Protein AF-A0A925XJC4-F1 (afdb_monomer_lite)

Radius of gyration: 22.77 Å; chains: 1; bounding box: 64×56×59 Å

Sequence (305 aa):
MSNELNQQGEKVSPKGTLVSGDFIIDQHIYEGGRKHYADRTPGVLVKVETGGAGKLADLLKELFRQSKSTELDAAREVVPSRIPPPNLLNRAATGNVATSLAHHAYAFWRPQPNSVARDKQKWLCTEAMGFGALHPEGNSSPAGDVVTGANTDSESPAGETCTTTNRQAGMPCACWPETPNRPAKPKLVVISEGGMGFRETPECWNDLPLDTETQVILKVASIPTKSMLWEKLALHKENLTVIIAAAELRKLDARISSGLTWEETFQDFLREIDGNASVHGRLSALKNCRNLIVAFDSEAAVAVR

pLDDT: mean 75.72, std 19.96, range [27.3, 96.31]

Secondary structure (DSSP, 8-state):
------TT--------EEEEE-EEEEEEEEEP---STT--S-SEEEEEEEEHHHHHHHHHHHHHHH---TTTGGG--EEESB---TTHHHHHHTT---S-GGGEEEEEEEEEE-SS-TT-EEEEEEEEEEES---SS-----S-----------------------TTSPPPGGGSPBPTT--SS-SEEEEE--SSSTTT-GGGTTT----SS-EEEEE-SS--TT-HHHHHHHTTGGGEEEEEEHHHHHTTT----SSS-HHHHHHHHHHHHH--SSSSTTSGGGGSSSEEEEEETTTEEEEE-

Foldseek 3Di:
DDDDADPPRDPPPAAAEEFAAQKAWEWEKEQADDDDPPDPDDRIDTQIDIDFSRVVLVVLLVVLVPDPDPVCNRHNHRHYQFDPDPCQRVCVRVVNHPFDQQRYWYWYWYWDQDPVHRVDTDTDGPDTPHTDDDDPDDDDDDDDDDDDDDDDDDDDDDDDDPPPPDPPAHDEPVVTHGDPPDRLRHQEYEYGYQPRCLQQDCVRPVSPNDDQRHAYEYEYAAQSPPTPNLVVCLVNQLRYEYEYEVVRLVVLVQPQDDPDDPVSNVVSVCCLQPDDDDSRCSNVSVVSHNWYWYDHDPPDIDIDD

Structure (mmCIF, N/CA/C/O backbone):
data_AF-A0A925XJC4-F1
#
_entry.id   AF-A0A925XJC4-F1
#
loop_
_atom_site.group_PDB
_atom_site.id
_atom_site.type_symbol
_atom_site.label_atom_id
_atom_site.label_alt_id
_atom_site.label_comp_id
_atom_site.label_asym_id
_atom_site.label_entity_id
_atom_site.label_seq_id
_atom_site.pdbx_PDB_ins_code
_atom_site.Cartn_x
_atom_site.Cartn_y
_atom_site.Cartn_z
_atom_site.occupancy
_atom_site.B_iso_or_equiv
_atom_site.auth_seq_id
_atom_site.auth_comp_id
_atom_site.auth_asym_id
_atom_site.auth_atom_id
_atom_site.pdbx_PDB_model_num
ATOM 1 N N . MET A 1 1 ? -36.107 -5.140 11.951 1.00 37.41 1 MET A N 1
ATOM 2 C CA . MET A 1 1 ? -35.116 -4.565 11.018 1.00 37.41 1 MET A CA 1
ATOM 3 C C . MET A 1 1 ? -34.459 -5.729 10.313 1.00 37.41 1 MET A C 1
ATOM 5 O O . MET A 1 1 ? -33.989 -6.642 10.979 1.00 37.41 1 MET A O 1
ATOM 9 N N . SER A 1 2 ? -34.655 -5.783 9.006 1.00 34.78 2 SER A N 1
ATOM 10 C CA . SER A 1 2 ? -34.805 -7.016 8.237 1.00 34.78 2 SER A CA 1
ATOM 11 C C . SER A 1 2 ? -33.458 -7.577 7.785 1.00 34.78 2 SER A C 1
ATOM 13 O O . SER A 1 2 ? -32.714 -6.898 7.088 1.00 34.78 2 SER A O 1
ATOM 15 N N . ASN A 1 3 ? -33.171 -8.818 8.181 1.00 32.97 3 ASN A N 1
ATOM 16 C CA . ASN A 1 3 ? -32.090 -9.630 7.630 1.00 32.97 3 ASN A CA 1
ATOM 17 C C . ASN A 1 3 ? -32.541 -10.174 6.269 1.00 32.97 3 ASN A C 1
ATOM 19 O O . ASN A 1 3 ? -33.509 -10.932 6.216 1.00 32.97 3 ASN A O 1
ATOM 23 N N . GLU A 1 4 ? -31.855 -9.824 5.184 1.00 41.06 4 GLU A N 1
ATOM 24 C CA . GLU A 1 4 ? -32.029 -10.528 3.912 1.00 41.06 4 GLU A CA 1
ATOM 25 C C . GLU A 1 4 ? -31.408 -11.929 4.024 1.00 41.06 4 GLU A C 1
ATOM 27 O O . GLU A 1 4 ? -30.204 -12.097 4.227 1.00 41.06 4 GLU A O 1
ATOM 32 N N . LEU A 1 5 ? -32.276 -12.942 3.976 1.00 34.31 5 LEU A N 1
ATOM 33 C CA . LEU A 1 5 ? -31.952 -14.366 3.989 1.00 34.31 5 LEU A CA 1
ATOM 34 C C . LEU A 1 5 ? -31.674 -14.822 2.551 1.00 34.31 5 LEU A C 1
ATOM 36 O O . LEU A 1 5 ? -32.501 -14.604 1.669 1.00 34.31 5 LEU A O 1
ATOM 40 N N . ASN A 1 6 ? -30.550 -15.501 2.309 1.00 48.31 6 ASN A N 1
ATOM 41 C CA . ASN A 1 6 ? -30.360 -16.235 1.056 1.00 48.31 6 ASN A CA 1
ATOM 42 C C . ASN A 1 6 ? -31.194 -17.535 1.080 1.00 48.31 6 ASN A C 1
ATOM 44 O O . ASN A 1 6 ? -31.528 -18.026 2.162 1.00 48.31 6 ASN A O 1
ATOM 48 N N . GLN A 1 7 ? -31.503 -18.106 -0.092 1.00 45.62 7 GLN A N 1
ATOM 49 C CA . GLN A 1 7 ? -32.486 -19.188 -0.331 1.00 45.62 7 GLN A CA 1
ATOM 50 C C . GLN A 1 7 ? -32.270 -20.510 0.451 1.00 45.62 7 GLN A C 1
ATOM 52 O O . GLN A 1 7 ? -33.029 -21.457 0.269 1.00 45.62 7 GLN A O 1
ATOM 57 N N . GLN A 1 8 ? -31.274 -20.597 1.337 1.00 47.28 8 GLN A N 1
ATOM 58 C CA . GLN A 1 8 ? -30.960 -21.779 2.151 1.00 47.28 8 GLN A CA 1
ATOM 59 C C . GLN A 1 8 ? -30.875 -21.514 3.667 1.00 47.28 8 GLN A C 1
ATOM 61 O O . GLN A 1 8 ? -30.518 -22.416 4.416 1.00 47.28 8 GLN A O 1
ATOM 66 N N . GLY A 1 9 ? -31.210 -20.315 4.162 1.00 40.28 9 GLY A N 1
ATOM 67 C CA . GLY A 1 9 ? -31.325 -20.066 5.611 1.00 40.28 9 GLY A CA 1
ATOM 68 C C . GLY A 1 9 ? -30.018 -20.141 6.419 1.00 40.28 9 GLY A C 1
ATOM 69 O O . GLY A 1 9 ? -30.053 -20.006 7.641 1.00 40.28 9 GLY A O 1
ATOM 70 N N . GLU A 1 10 ? -28.862 -20.313 5.773 1.00 41.38 10 GLU A N 1
ATOM 71 C CA . GLU A 1 10 ? -27.563 -20.271 6.443 1.00 41.38 10 GLU A CA 1
ATOM 72 C C . GLU A 1 10 ? -27.103 -18.829 6.691 1.00 41.38 10 GLU A C 1
ATOM 74 O O . GLU A 1 10 ? -27.107 -17.972 5.803 1.00 41.38 10 GLU A O 1
ATOM 79 N N . LYS A 1 11 ? -26.655 -18.571 7.925 1.00 43.81 11 LYS A N 1
ATOM 80 C CA . LYS A 1 11 ? -25.940 -17.351 8.309 1.00 43.81 11 LYS A CA 1
ATOM 81 C C . LYS A 1 11 ? -24.643 -17.321 7.492 1.00 43.81 11 LYS A C 1
ATOM 83 O O . LYS A 1 11 ? -23.701 -18.034 7.828 1.00 43.81 11 LYS A O 1
ATOM 88 N N . VAL A 1 12 ? -24.594 -16.546 6.404 1.00 52.00 12 VAL A N 1
ATOM 89 C CA . VAL A 1 12 ? -23.364 -16.400 5.609 1.00 52.00 12 VAL A CA 1
ATOM 90 C C . VAL A 1 12 ? -22.331 -15.739 6.513 1.00 52.00 12 VAL A C 1
ATOM 92 O O . VAL A 1 12 ? -22.420 -14.547 6.808 1.00 52.00 12 VAL A O 1
ATOM 95 N N . SER A 1 13 ? -21.406 -16.542 7.035 1.00 53.69 13 SER A N 1
ATOM 96 C CA . SER A 1 13 ? -20.306 -16.032 7.838 1.00 53.69 13 SER A CA 1
ATOM 97 C C . SER A 1 13 ? -19.477 -15.078 6.980 1.00 53.69 13 SER A C 1
ATOM 99 O O . SER A 1 13 ? -19.319 -15.336 5.782 1.00 53.69 13 SER A O 1
ATOM 101 N N . PRO A 1 14 ? -18.953 -13.982 7.557 1.00 60.50 14 PRO A N 1
ATOM 102 C CA . PRO A 1 14 ? -18.039 -13.118 6.835 1.00 60.50 14 PRO A CA 1
ATOM 103 C C . PRO A 1 14 ? -16.890 -13.964 6.279 1.00 60.50 14 PRO A C 1
ATOM 105 O O . PRO A 1 14 ? -16.305 -14.771 7.010 1.00 60.50 14 PRO A O 1
ATOM 108 N N . LYS A 1 15 ? -16.600 -13.840 4.986 1.00 75.81 15 LYS A N 1
ATOM 109 C CA . LYS A 1 15 ? -15.569 -14.626 4.296 1.00 75.81 15 LYS A CA 1
ATOM 110 C C . LYS A 1 15 ? -14.756 -13.705 3.401 1.00 75.81 15 LYS A C 1
ATOM 112 O O . LYS A 1 15 ? -15.309 -12.852 2.714 1.00 75.81 15 LYS A O 1
ATOM 117 N N . GLY A 1 16 ? -13.445 -13.906 3.421 1.00 87.69 16 GLY A N 1
ATOM 118 C CA . GLY A 1 16 ? -12.517 -13.236 2.522 1.00 87.69 16 GLY A CA 1
ATOM 119 C C . GLY A 1 16 ? -11.976 -11.898 3.022 1.00 87.69 16 GLY A C 1
ATOM 120 O O . GLY A 1 16 ? -12.380 -11.349 4.053 1.00 87.69 16 GLY A O 1
ATOM 121 N N . THR A 1 17 ? -11.013 -11.416 2.250 1.00 92.19 17 THR A N 1
ATOM 122 C CA . THR A 1 17 ? -10.278 -10.168 2.411 1.00 92.19 17 THR A CA 1
ATOM 123 C C . THR A 1 17 ? -10.537 -9.302 1.189 1.00 92.19 17 THR A C 1
ATOM 125 O O . THR A 1 17 ? -10.275 -9.724 0.063 1.00 92.19 17 THR A O 1
ATOM 128 N N . LEU A 1 18 ? -11.013 -8.081 1.399 1.00 94.44 18 LEU A N 1
ATOM 129 C CA . LEU A 1 18 ? -11.175 -7.094 0.337 1.00 94.44 18 LEU A CA 1
ATOM 130 C C . LEU A 1 18 ? -9.987 -6.129 0.361 1.00 94.44 18 LEU A C 1
ATOM 132 O O . LEU A 1 18 ? -9.689 -5.550 1.402 1.00 94.44 18 LEU A O 1
ATOM 136 N N . VAL A 1 19 ? -9.319 -5.928 -0.772 1.00 95.19 19 VAL A N 1
ATOM 137 C CA . VAL A 1 19 ? -8.184 -4.998 -0.886 1.00 95.19 19 VAL A CA 1
ATOM 138 C C . VAL A 1 19 ? -8.580 -3.816 -1.754 1.00 95.19 19 VAL A C 1
ATOM 140 O O . VAL A 1 19 ? -8.957 -3.998 -2.902 1.00 95.19 19 VAL A O 1
ATOM 143 N N . SER A 1 20 ? -8.490 -2.601 -1.233 1.00 94.94 20 SER A N 1
ATOM 144 C CA . SER A 1 20 ? -8.832 -1.369 -1.944 1.00 94.94 20 SER A CA 1
ATOM 145 C C . SER A 1 20 ? -7.707 -0.345 -1.841 1.00 94.94 20 SER A C 1
ATOM 147 O O . SER A 1 20 ? -6.708 -0.565 -1.153 1.00 94.94 20 SER A O 1
ATOM 149 N N . GLY A 1 21 ? -7.869 0.785 -2.518 1.00 93.12 21 GLY A N 1
ATOM 150 C CA . GLY A 1 21 ? -6.942 1.905 -2.455 1.00 93.12 21 GLY A CA 1
ATOM 151 C C . GLY A 1 21 ? -6.464 2.363 -3.822 1.00 93.12 21 GLY A C 1
ATOM 152 O O . GLY A 1 21 ? -7.129 2.184 -4.842 1.00 93.12 21 GLY A O 1
ATOM 153 N N . ASP A 1 22 ? -5.280 2.952 -3.806 1.00 89.94 22 ASP A N 1
ATOM 154 C CA . ASP A 1 22 ? -4.597 3.506 -4.959 1.00 89.94 22 ASP A CA 1
ATOM 155 C C . ASP A 1 22 ? -3.990 2.391 -5.826 1.00 89.94 22 ASP A C 1
ATOM 157 O O . ASP A 1 22 ? -3.136 1.620 -5.375 1.00 89.94 22 ASP A O 1
ATOM 161 N N . PHE A 1 23 ? -4.433 2.297 -7.083 1.00 88.19 23 PHE A N 1
ATOM 162 C CA . PHE A 1 23 ? -3.915 1.351 -8.075 1.00 88.19 23 PHE A CA 1
ATOM 163 C C . PHE A 1 23 ? -2.907 2.034 -8.993 1.00 88.19 23 PHE A C 1
ATOM 165 O O . PHE A 1 23 ? -3.158 3.118 -9.514 1.00 88.19 23 PHE A O 1
ATOM 172 N N . ILE A 1 24 ? -1.777 1.366 -9.211 1.00 87.88 24 ILE A N 1
ATOM 173 C CA . ILE A 1 24 ? -0.663 1.859 -10.025 1.00 87.88 24 ILE A CA 1
ATOM 174 C C . ILE A 1 24 ? -0.380 0.834 -11.124 1.00 87.88 24 ILE A C 1
ATOM 176 O O . ILE A 1 24 ? -0.625 -0.361 -10.957 1.00 87.88 24 ILE A O 1
ATOM 180 N N . ILE A 1 25 ? 0.144 1.297 -12.247 1.00 88.44 25 ILE A N 1
ATOM 181 C CA . ILE A 1 25 ? 0.753 0.498 -13.301 1.00 88.44 25 ILE A CA 1
ATOM 182 C C . ILE A 1 25 ? 2.262 0.664 -13.161 1.00 88.44 25 ILE A C 1
ATOM 184 O O . ILE A 1 25 ? 2.822 1.693 -13.544 1.00 88.44 25 ILE A O 1
ATOM 188 N N . ASP A 1 26 ? 2.913 -0.346 -12.604 1.00 90.69 26 ASP A N 1
ATOM 189 C CA . ASP A 1 26 ? 4.359 -0.368 -12.457 1.00 90.69 26 ASP A CA 1
ATOM 190 C C . ASP A 1 26 ? 4.994 -0.808 -13.779 1.00 90.69 26 ASP A C 1
ATOM 192 O O . ASP A 1 26 ? 4.716 -1.881 -14.314 1.00 90.69 26 ASP A O 1
ATOM 196 N N . GLN A 1 27 ? 5.862 0.041 -14.309 1.00 92.12 27 GLN A N 1
ATOM 197 C CA . GLN A 1 27 ? 6.657 -0.168 -15.509 1.00 92.12 27 GLN A CA 1
ATOM 198 C C . GLN A 1 27 ? 8.092 -0.477 -15.070 1.00 92.12 27 GLN A C 1
ATOM 200 O O . GLN A 1 27 ? 8.902 0.410 -14.784 1.00 92.12 27 GLN A O 1
ATOM 205 N N . HIS A 1 28 ? 8.412 -1.763 -14.973 1.00 93.50 28 HIS A N 1
ATOM 206 C CA . HIS A 1 28 ? 9.737 -2.232 -14.593 1.00 93.50 28 HIS A CA 1
ATOM 207 C C . HIS A 1 28 ? 10.629 -2.342 -15.829 1.00 93.50 28 HIS A C 1
ATOM 209 O O . HIS A 1 28 ? 10.416 -3.194 -16.692 1.00 93.50 28 HIS A O 1
ATOM 215 N N . ILE A 1 29 ? 11.643 -1.488 -15.905 1.00 93.94 29 ILE A N 1
ATOM 216 C CA . ILE A 1 29 ? 12.587 -1.415 -17.015 1.00 93.94 29 ILE A CA 1
ATOM 217 C C . ILE A 1 29 ? 13.854 -2.175 -16.620 1.00 93.94 29 ILE A C 1
ATOM 219 O O . ILE A 1 29 ? 14.672 -1.689 -15.841 1.00 93.94 29 ILE A O 1
ATOM 223 N N . TYR A 1 30 ? 14.011 -3.385 -17.141 1.00 93.69 30 TYR A N 1
ATOM 224 C CA . TYR A 1 30 ? 15.177 -4.231 -16.914 1.00 93.69 30 TYR A CA 1
ATOM 225 C C . TYR A 1 30 ? 16.244 -3.946 -17.968 1.00 93.69 30 TYR A C 1
ATOM 227 O O . TYR A 1 30 ? 16.008 -4.108 -19.169 1.00 93.69 30 TYR A O 1
ATOM 235 N N . GLU A 1 31 ? 17.426 -3.538 -17.512 1.00 91.44 31 GLU A N 1
ATOM 236 C CA . GLU A 1 31 ? 18.594 -3.326 -18.365 1.00 91.44 31 GLU A CA 1
ATOM 237 C C . GLU A 1 31 ? 19.053 -4.652 -18.986 1.00 91.44 31 GLU A C 1
ATOM 239 O O . GLU A 1 31 ? 19.347 -5.616 -18.284 1.00 91.44 31 GLU A O 1
ATOM 244 N N . GLY A 1 32 ? 19.096 -4.720 -20.316 1.00 84.94 32 GLY A N 1
ATOM 245 C CA . GLY A 1 32 ? 19.521 -5.911 -21.042 1.00 84.94 32 GLY A CA 1
ATOM 246 C C . GLY A 1 32 ? 21.040 -6.035 -21.164 1.00 84.94 32 GLY A C 1
ATOM 247 O O . GLY A 1 32 ? 21.805 -5.114 -20.901 1.00 84.94 32 GLY A O 1
ATOM 248 N N . GLY A 1 33 ? 21.489 -7.205 -21.617 1.00 78.94 33 GLY A N 1
ATOM 249 C CA . GLY A 1 33 ? 22.910 -7.530 -21.771 1.00 78.94 33 GLY A CA 1
ATOM 250 C C . GLY A 1 33 ? 23.452 -7.373 -23.191 1.00 78.94 33 GLY A C 1
ATOM 251 O O . GLY A 1 33 ? 24.417 -8.057 -23.524 1.00 78.94 33 GLY A O 1
ATOM 252 N N . ARG A 1 34 ? 22.820 -6.561 -24.052 1.00 82.56 34 ARG A N 1
ATOM 253 C CA . ARG A 1 34 ? 23.230 -6.422 -25.459 1.00 82.56 34 ARG A CA 1
ATOM 254 C C . ARG A 1 34 ? 24.636 -5.830 -25.537 1.00 82.56 34 ARG A C 1
ATOM 256 O O . ARG A 1 34 ? 24.860 -4.712 -25.084 1.00 82.56 34 ARG A O 1
ATOM 263 N N . LYS A 1 35 ? 25.569 -6.570 -26.138 1.00 80.75 35 LYS A N 1
ATOM 264 C CA . LYS A 1 35 ? 26.974 -6.146 -26.295 1.00 80.75 35 LYS A CA 1
ATOM 265 C C . LYS A 1 35 ? 27.323 -5.832 -27.740 1.00 80.75 35 LYS A C 1
ATOM 267 O O . LYS A 1 35 ? 28.307 -5.140 -27.984 1.00 80.75 35 LYS A O 1
ATOM 272 N N . HIS A 1 36 ? 26.535 -6.333 -28.690 1.00 84.75 36 HIS A N 1
ATOM 273 C CA . HIS A 1 36 ? 26.811 -6.176 -30.107 1.00 84.75 36 HIS A CA 1
ATOM 274 C C . HIS A 1 36 ? 25.561 -5.783 -30.902 1.00 84.75 36 HIS A C 1
ATOM 276 O O . HIS A 1 36 ? 24.429 -6.151 -30.577 1.00 84.75 36 HIS A O 1
ATOM 282 N N . TYR A 1 37 ? 25.753 -5.043 -31.997 1.00 84.56 37 TYR A N 1
ATOM 283 C CA . TYR A 1 37 ? 24.637 -4.616 -32.848 1.00 84.56 37 TYR A CA 1
ATOM 284 C C . TYR A 1 37 ? 23.927 -5.807 -33.517 1.00 84.56 37 TYR A C 1
ATOM 286 O O . TYR A 1 37 ? 22.741 -5.723 -33.818 1.00 84.56 37 TYR A O 1
ATOM 294 N N . ALA A 1 38 ? 24.633 -6.921 -33.724 1.00 90.94 38 ALA A N 1
ATOM 295 C CA . ALA A 1 38 ? 24.077 -8.134 -34.325 1.00 90.94 38 ALA A CA 1
ATOM 296 C C . ALA A 1 38 ? 23.199 -8.956 -33.361 1.00 90.94 38 ALA A C 1
ATOM 298 O O . ALA A 1 38 ? 22.470 -9.840 -33.815 1.00 90.94 38 ALA A O 1
ATOM 299 N N . ASP A 1 39 ? 23.253 -8.673 -32.054 1.00 87.81 39 ASP A N 1
ATOM 300 C CA . ASP A 1 39 ? 22.410 -9.345 -31.068 1.00 87.81 39 ASP A CA 1
ATOM 301 C C . ASP A 1 39 ? 20.940 -9.048 -31.381 1.00 87.81 39 ASP A C 1
ATOM 303 O O . ASP A 1 39 ? 20.522 -7.890 -31.468 1.00 87.81 39 ASP A O 1
ATOM 307 N N . ARG A 1 40 ? 20.147 -10.109 -31.553 1.00 84.56 40 ARG A N 1
ATOM 308 C CA . ARG A 1 40 ? 18.718 -10.007 -31.889 1.00 84.56 40 ARG A CA 1
ATOM 309 C C . ARG A 1 40 ? 17.818 -9.834 -30.667 1.00 84.56 40 ARG A C 1
ATOM 311 O O . ARG A 1 40 ? 16.619 -9.624 -30.819 1.00 84.56 40 ARG A O 1
ATOM 318 N N . THR A 1 41 ? 18.375 -9.937 -29.463 1.00 83.00 41 THR A N 1
ATOM 319 C CA . THR A 1 41 ? 17.643 -9.705 -28.218 1.00 83.00 41 THR A CA 1
ATOM 320 C C . THR A 1 41 ? 17.484 -8.203 -27.966 1.00 83.00 41 THR A C 1
ATOM 322 O O . THR A 1 41 ? 18.462 -7.463 -28.119 1.00 83.00 41 THR A O 1
ATOM 325 N N . PRO A 1 42 ? 16.301 -7.736 -27.531 1.00 84.75 42 PRO A N 1
ATOM 326 C CA . PRO A 1 42 ? 16.120 -6.359 -27.086 1.00 84.75 42 PRO A CA 1
ATOM 327 C C . PRO A 1 42 ? 17.144 -5.966 -26.012 1.00 84.75 42 PRO A C 1
ATOM 329 O O . PRO A 1 42 ? 17.465 -6.757 -25.127 1.00 84.75 42 PRO A O 1
ATOM 332 N N . GLY A 1 43 ? 17.655 -4.733 -26.085 1.00 88.12 43 GLY A N 1
ATOM 333 C CA . GLY A 1 43 ? 18.598 -4.193 -25.094 1.00 88.12 43 GLY A CA 1
ATOM 334 C C . GLY A 1 43 ? 17.950 -3.823 -23.757 1.00 88.12 43 GLY A C 1
ATOM 335 O O . GLY A 1 43 ? 18.654 -3.466 -22.822 1.00 88.12 43 GLY A O 1
ATOM 336 N N . VAL A 1 44 ? 16.623 -3.902 -23.672 1.00 90.81 44 VAL A N 1
ATOM 337 C CA . VAL A 1 44 ? 15.809 -3.604 -22.495 1.00 90.81 44 VAL A CA 1
ATOM 338 C C . VAL A 1 44 ? 14.605 -4.542 -22.507 1.00 90.81 44 VAL A C 1
ATOM 340 O O . VAL A 1 44 ? 14.049 -4.821 -23.571 1.00 90.81 44 VAL A O 1
ATOM 343 N N . LEU A 1 45 ? 14.184 -4.999 -21.330 1.00 91.00 45 LEU A N 1
ATOM 344 C CA . LEU A 1 45 ? 12.901 -5.665 -21.128 1.00 91.00 45 LEU A CA 1
ATOM 345 C C . LEU A 1 45 ? 12.016 -4.767 -20.264 1.00 91.00 45 LEU A C 1
ATOM 347 O O . LEU A 1 45 ? 12.371 -4.463 -19.131 1.00 91.00 45 LEU A O 1
ATOM 351 N N . VAL A 1 46 ? 10.856 -4.372 -20.782 1.00 91.19 46 VAL A N 1
ATOM 352 C CA . VAL A 1 46 ? 9.841 -3.670 -19.989 1.00 91.19 46 VAL A CA 1
ATOM 353 C C . VAL A 1 46 ? 8.812 -4.688 -19.516 1.00 91.19 46 VAL A C 1
ATOM 355 O O . VAL A 1 46 ? 8.176 -5.357 -20.331 1.00 91.19 46 VAL A O 1
ATOM 358 N N . LYS A 1 47 ? 8.661 -4.823 -18.198 1.00 91.62 47 LYS A N 1
ATOM 359 C CA . LYS A 1 47 ? 7.628 -5.646 -17.568 1.00 91.62 47 LYS A CA 1
ATOM 360 C C . LYS A 1 47 ? 6.606 -4.734 -16.911 1.00 91.62 47 LYS A C 1
ATOM 362 O O . LYS A 1 47 ? 6.965 -3.925 -16.061 1.00 91.62 47 LYS A O 1
ATOM 367 N N . VAL A 1 48 ? 5.347 -4.897 -17.294 1.00 90.25 48 VAL A N 1
ATOM 368 C CA . VAL A 1 48 ? 4.240 -4.117 -16.743 1.00 90.25 48 VAL A CA 1
ATOM 369 C C . VAL A 1 48 ? 3.482 -4.956 -15.726 1.00 90.25 48 VAL A C 1
ATOM 371 O O . VAL A 1 48 ? 3.073 -6.076 -16.033 1.00 90.25 48 VAL A O 1
ATOM 374 N N . GLU A 1 49 ? 3.289 -4.419 -14.528 1.00 90.38 49 GLU A N 1
ATOM 375 C CA . GLU A 1 49 ? 2.548 -5.056 -13.438 1.00 90.38 49 GLU A CA 1
ATOM 376 C C . GLU A 1 49 ? 1.603 -4.058 -12.760 1.00 90.38 49 GLU A C 1
ATOM 378 O O . GLU A 1 49 ? 1.705 -2.847 -12.945 1.00 90.38 49 GLU A O 1
ATOM 383 N N . THR A 1 50 ? 0.665 -4.558 -11.959 1.00 89.44 50 THR A N 1
ATOM 384 C CA . THR A 1 50 ? -0.106 -3.704 -11.052 1.00 89.44 50 THR A CA 1
ATOM 385 C C . THR A 1 50 ? 0.691 -3.418 -9.783 1.00 89.44 50 THR A C 1
ATOM 387 O O . THR A 1 50 ? 1.082 -4.352 -9.082 1.00 89.44 50 THR A O 1
ATOM 390 N N . GLY A 1 51 ? 0.861 -2.139 -9.465 1.00 89.94 51 GLY A N 1
ATOM 391 C CA . GLY A 1 51 ? 1.391 -1.622 -8.208 1.00 89.94 51 GLY A CA 1
ATOM 392 C C . GLY A 1 51 ? 0.295 -1.306 -7.182 1.00 89.94 51 GLY A C 1
ATOM 393 O O . GLY A 1 51 ? -0.881 -1.645 -7.359 1.00 89.94 51 GLY A O 1
ATOM 394 N N . GLY A 1 52 ? 0.678 -0.641 -6.089 1.00 90.56 52 GLY A N 1
ATOM 395 C CA . GLY A 1 52 ? -0.252 -0.139 -5.069 1.00 90.56 52 GLY A CA 1
ATOM 396 C C . GLY A 1 52 ? -1.148 -1.226 -4.457 1.00 90.56 52 GLY A C 1
ATOM 397 O O . GLY A 1 52 ? -0.667 -2.290 -4.055 1.00 90.56 52 GLY A O 1
ATOM 398 N N . ALA A 1 53 ? -2.458 -0.970 -4.402 1.00 92.44 53 ALA A N 1
ATOM 399 C CA . ALA A 1 53 ? -3.462 -1.908 -3.896 1.00 92.44 53 ALA A CA 1
ATOM 400 C C . ALA A 1 53 ? -3.481 -3.246 -4.662 1.00 92.44 53 ALA A C 1
ATOM 402 O O . ALA A 1 53 ? -3.683 -4.296 -4.053 1.00 92.44 53 ALA A O 1
ATOM 403 N N . GLY A 1 54 ? -3.201 -3.234 -5.972 1.00 91.75 54 GLY A N 1
ATOM 404 C CA . GLY A 1 54 ? -3.109 -4.452 -6.783 1.00 91.75 54 GLY A CA 1
ATOM 405 C C . GLY A 1 54 ? -1.961 -5.356 -6.333 1.00 91.75 54 GLY A C 1
ATOM 406 O O . GLY A 1 54 ? -2.172 -6.532 -6.036 1.00 91.75 54 GLY A O 1
ATOM 407 N N . LYS A 1 55 ? -0.759 -4.786 -6.167 1.00 92.19 55 LYS A N 1
ATOM 408 C CA . LYS A 1 55 ? 0.407 -5.536 -5.671 1.00 92.19 55 LYS A CA 1
ATOM 409 C C . LYS A 1 55 ? 0.204 -6.045 -4.248 1.00 92.19 55 LYS A C 1
ATOM 411 O O . LYS A 1 55 ? 0.627 -7.154 -3.925 1.00 92.19 55 LYS A O 1
ATOM 416 N N . LEU A 1 56 ? -0.454 -5.249 -3.402 1.00 93.75 56 LEU A N 1
ATOM 417 C CA . LEU A 1 56 ? -0.786 -5.649 -2.038 1.00 93.75 56 LEU A CA 1
ATOM 418 C C . LEU A 1 56 ? -1.749 -6.842 -2.018 1.00 93.75 56 LEU A C 1
ATOM 420 O O . LEU A 1 56 ? -1.548 -7.766 -1.232 1.00 93.75 56 LEU A O 1
ATOM 424 N N . ALA A 1 57 ? -2.748 -6.864 -2.903 1.00 92.94 57 ALA A N 1
ATOM 425 C CA . ALA A 1 57 ? -3.643 -8.007 -3.043 1.00 92.94 57 ALA A CA 1
ATOM 426 C C . ALA A 1 57 ? -2.878 -9.277 -3.438 1.00 92.94 57 ALA A C 1
ATOM 428 O O . ALA A 1 57 ? -3.085 -10.327 -2.833 1.00 92.94 57 ALA A O 1
ATOM 429 N N . ASP A 1 58 ? -1.957 -9.190 -4.397 1.00 92.06 58 ASP A N 1
ATOM 430 C CA . ASP A 1 58 ? -1.156 -10.343 -4.816 1.00 92.06 58 ASP A CA 1
ATOM 431 C C . ASP A 1 58 ? -0.196 -10.828 -3.723 1.00 92.06 58 ASP A C 1
ATOM 433 O O . ASP A 1 58 ? -0.059 -12.036 -3.516 1.00 92.06 58 ASP A O 1
ATOM 437 N N . LEU A 1 59 ? 0.404 -9.908 -2.961 1.00 92.44 59 LEU A N 1
ATOM 438 C CA . LEU A 1 59 ? 1.214 -10.257 -1.794 1.00 92.44 59 LEU A CA 1
ATOM 439 C C . LEU A 1 59 ? 0.383 -10.995 -0.737 1.00 92.44 59 LEU A C 1
ATOM 441 O O . LEU A 1 59 ? 0.814 -12.029 -0.234 1.00 92.44 59 LEU A O 1
ATOM 445 N N . LEU A 1 60 ? -0.812 -10.497 -0.413 1.00 91.62 60 LEU A N 1
ATOM 446 C CA . LEU A 1 60 ? -1.695 -11.127 0.571 1.00 91.62 60 LEU A CA 1
ATOM 447 C C . LEU A 1 60 ? -2.157 -12.517 0.121 1.00 91.62 60 LEU A C 1
ATOM 449 O O . LEU A 1 60 ? -2.143 -13.441 0.933 1.00 91.62 60 LEU A O 1
ATOM 453 N N . LYS A 1 61 ? -2.494 -12.697 -1.165 1.00 90.19 61 LYS A N 1
ATOM 454 C CA . LYS A 1 61 ? -2.802 -14.024 -1.733 1.00 90.19 61 LYS A CA 1
ATOM 455 C C . LYS A 1 61 ? -1.658 -14.997 -1.486 1.00 90.19 61 LYS A C 1
ATOM 457 O O . LYS A 1 61 ? -1.883 -16.109 -1.015 1.00 90.19 61 LYS A O 1
ATOM 462 N N . GLU A 1 62 ? -0.433 -14.575 -1.783 1.00 91.06 62 GLU A N 1
ATOM 463 C CA . GLU A 1 62 ? 0.742 -15.427 -1.642 1.00 91.06 62 GLU A CA 1
ATOM 464 C C . GLU A 1 62 ? 1.063 -15.729 -0.171 1.00 91.06 62 GLU A C 1
ATOM 466 O O . GLU A 1 62 ? 1.321 -16.881 0.180 1.00 91.06 62 GLU A O 1
ATOM 471 N N . LEU A 1 63 ? 0.959 -14.737 0.718 1.00 88.88 63 LEU A N 1
ATOM 472 C CA . LEU A 1 63 ? 1.133 -14.934 2.160 1.00 88.88 63 LEU A CA 1
ATOM 473 C C . LEU A 1 63 ? 0.093 -15.905 2.732 1.00 88.88 63 LEU A C 1
ATOM 475 O O . LEU A 1 63 ? 0.441 -16.805 3.498 1.00 88.88 63 LEU A O 1
ATOM 479 N N . PHE A 1 64 ? -1.177 -15.782 2.340 1.00 86.62 64 PHE A N 1
ATOM 480 C CA . PHE A 1 64 ? -2.232 -16.694 2.793 1.00 86.62 64 PHE A CA 1
ATOM 481 C C . PHE A 1 64 ? -2.110 -18.093 2.192 1.00 86.62 64 PHE A C 1
ATOM 483 O O . PHE A 1 64 ? -2.451 -19.067 2.863 1.00 86.62 64 PHE A O 1
ATOM 490 N N . ARG A 1 65 ? -1.577 -18.215 0.971 1.00 85.06 65 ARG A N 1
ATOM 491 C CA . ARG A 1 65 ? -1.243 -19.506 0.354 1.00 85.06 65 ARG A CA 1
ATOM 492 C C . ARG A 1 65 ? -0.136 -20.231 1.121 1.00 85.06 65 ARG A C 1
ATOM 494 O O . ARG A 1 65 ? -0.184 -21.450 1.254 1.00 85.06 65 ARG A O 1
ATOM 501 N N . GLN A 1 66 ? 0.866 -19.497 1.605 1.00 85.31 66 GLN A N 1
ATOM 502 C CA . GLN A 1 66 ? 1.980 -20.060 2.377 1.00 85.31 66 GLN A CA 1
ATOM 503 C C . GLN A 1 66 ? 1.620 -20.321 3.846 1.00 85.31 66 GLN A C 1
ATOM 505 O O . GLN A 1 66 ? 2.232 -21.175 4.493 1.00 85.31 66 GLN A O 1
ATOM 510 N N . SER A 1 67 ? 0.632 -19.601 4.380 1.00 82.19 67 SER A N 1
ATOM 511 C CA . SER A 1 67 ? 0.206 -19.733 5.769 1.00 82.19 67 SER A CA 1
ATOM 512 C C . SER A 1 67 ? -0.497 -21.066 6.036 1.00 82.19 67 SER A C 1
ATOM 514 O O . SER A 1 67 ? -1.465 -21.442 5.371 1.00 82.19 67 SER A O 1
ATOM 516 N N . LYS A 1 68 ? -0.033 -21.759 7.082 1.00 76.50 68 LYS A N 1
ATOM 517 C CA . LYS A 1 68 ? -0.679 -22.954 7.649 1.00 76.50 68 LYS A CA 1
ATOM 518 C C . LYS A 1 68 ? -1.704 -22.617 8.744 1.00 76.50 68 LYS A C 1
ATOM 520 O O . LYS A 1 68 ? -2.209 -23.531 9.387 1.00 76.50 68 LYS A O 1
ATOM 525 N N . SER A 1 69 ? -1.956 -21.333 9.011 1.00 71.69 69 SER A N 1
ATOM 526 C CA . SER A 1 69 ? -2.833 -20.904 10.106 1.00 71.69 69 SER A CA 1
ATOM 527 C C . SER A 1 69 ? -4.308 -21.079 9.754 1.00 71.69 69 SER A C 1
ATOM 529 O O . SER A 1 69 ? -4.802 -20.463 8.811 1.00 71.69 69 SER A O 1
ATOM 531 N N . THR A 1 70 ? -5.020 -21.835 10.588 1.00 64.19 70 THR A N 1
ATOM 532 C CA . THR A 1 70 ? -6.471 -22.035 10.493 1.00 64.19 70 THR A CA 1
ATOM 533 C C . THR A 1 70 ? -7.278 -20.769 10.786 1.00 64.19 70 THR A C 1
ATOM 535 O O . THR A 1 70 ? -8.411 -20.642 10.334 1.00 64.19 70 THR A O 1
ATOM 538 N N . GLU A 1 71 ? -6.714 -19.796 11.509 1.00 61.62 71 GLU A N 1
ATOM 539 C CA . GLU A 1 71 ? -7.378 -18.504 11.755 1.00 61.62 71 GLU A CA 1
ATOM 540 C C . GLU A 1 71 ? -7.430 -17.634 10.491 1.00 61.62 71 GLU A C 1
ATOM 542 O O . GLU A 1 71 ? -8.398 -16.903 10.271 1.00 61.62 71 GLU A O 1
ATOM 547 N N . LEU A 1 72 ? -6.424 -17.760 9.618 1.00 64.12 72 LEU A N 1
ATOM 548 C CA . LEU A 1 72 ? -6.351 -17.059 8.333 1.00 64.12 72 LEU A CA 1
ATOM 549 C C . LEU A 1 72 ? -7.145 -17.763 7.224 1.00 64.12 72 LEU A C 1
ATOM 551 O O . LEU A 1 72 ? -7.424 -17.148 6.193 1.00 64.12 72 LEU A O 1
ATOM 555 N N . ASP A 1 73 ? -7.575 -19.012 7.434 1.00 60.66 73 ASP A N 1
ATOM 556 C CA . ASP A 1 73 ? -8.329 -19.785 6.439 1.00 60.66 73 ASP A CA 1
ATOM 557 C C . ASP A 1 73 ? -9.644 -19.103 6.041 1.00 60.66 73 ASP A C 1
ATOM 559 O O . ASP A 1 73 ? -10.048 -19.158 4.880 1.00 60.66 73 ASP A O 1
ATOM 563 N N . ALA A 1 74 ? -10.281 -18.381 6.968 1.00 57.91 74 ALA A N 1
ATOM 564 C CA . ALA A 1 74 ? -11.508 -17.635 6.692 1.00 57.91 74 ALA A CA 1
ATOM 565 C C . ALA A 1 74 ? -11.289 -16.341 5.876 1.00 57.91 74 ALA A C 1
ATOM 567 O O . ALA A 1 74 ? -12.256 -15.761 5.381 1.00 57.91 74 ALA A O 1
ATOM 568 N N . ALA A 1 75 ? -10.039 -15.888 5.742 1.00 64.38 75 ALA A N 1
ATOM 569 C CA . ALA A 1 75 ? -9.632 -14.672 5.035 1.00 64.38 75 ALA A CA 1
ATOM 570 C C . ALA A 1 75 ? -8.895 -14.961 3.709 1.00 64.38 75 ALA A C 1
ATOM 572 O O . ALA A 1 75 ? -8.499 -14.020 3.021 1.00 64.38 75 ALA A O 1
ATOM 573 N N . ARG A 1 76 ? -8.729 -16.244 3.341 1.00 72.62 76 ARG A N 1
ATOM 574 C CA . ARG A 1 76 ? -7.920 -16.705 2.196 1.00 72.62 76 ARG A CA 1
ATOM 575 C C . ARG A 1 76 ? -8.335 -16.142 0.846 1.00 72.62 76 ARG A C 1
ATOM 577 O O . ARG A 1 76 ? -7.483 -15.956 -0.018 1.00 72.62 76 ARG A O 1
ATOM 584 N N . GLU A 1 77 ? -9.624 -15.902 0.650 1.00 85.31 77 GLU A N 1
ATOM 585 C CA . GLU A 1 77 ? -10.097 -15.293 -0.584 1.00 85.31 77 GLU A CA 1
ATOM 586 C C . GLU A 1 77 ? -9.773 -13.798 -0.565 1.00 85.31 77 GLU A C 1
ATOM 588 O O . GLU A 1 77 ? -10.470 -13.009 0.064 1.00 85.31 77 GLU A O 1
ATOM 593 N N . VAL A 1 78 ? -8.675 -13.420 -1.218 1.00 88.50 78 VAL A N 1
ATOM 594 C CA . VAL A 1 78 ? -8.252 -12.024 -1.355 1.00 88.50 78 VAL A CA 1
ATOM 595 C C . VAL A 1 78 ? -8.756 -11.484 -2.685 1.00 88.50 78 VAL A C 1
ATOM 597 O O . VAL A 1 78 ? -8.294 -11.894 -3.755 1.00 88.50 78 VAL A O 1
ATOM 600 N N . VAL A 1 79 ? -9.673 -10.528 -2.606 1.00 89.94 79 VAL A N 1
ATOM 601 C CA . VAL A 1 79 ? -10.323 -9.899 -3.755 1.00 89.94 79 VAL A CA 1
ATOM 602 C C . VAL A 1 79 ? -9.932 -8.425 -3.779 1.00 89.94 79 VAL A C 1
ATOM 604 O O . VAL A 1 79 ? -10.201 -7.718 -2.809 1.00 89.94 79 VAL A O 1
ATOM 607 N N . PRO A 1 80 ? -9.288 -7.915 -4.842 1.00 89.44 80 PRO A N 1
ATOM 608 C CA . PRO A 1 80 ? -9.144 -6.474 -4.998 1.00 89.44 80 PRO A CA 1
ATOM 609 C C . PRO A 1 80 ? -10.530 -5.856 -5.251 1.00 89.44 80 PRO A C 1
ATOM 611 O O . PRO A 1 80 ? -11.371 -6.477 -5.890 1.00 89.44 80 PRO A O 1
ATOM 614 N N . SER A 1 81 ? -10.807 -4.649 -4.766 1.00 87.31 81 SER A N 1
ATOM 615 C CA . SER A 1 81 ? -12.099 -3.965 -4.937 1.00 87.31 81 SER A CA 1
ATOM 616 C C . SER A 1 81 ? -12.347 -3.556 -6.386 1.00 87.31 81 SER A C 1
ATOM 618 O O . SER A 1 81 ? -13.488 -3.534 -6.848 1.00 87.31 81 SER A O 1
ATOM 620 N N . ARG A 1 82 ? -11.262 -3.267 -7.101 1.00 85.81 82 ARG A N 1
ATOM 621 C CA . ARG A 1 82 ? -11.238 -2.903 -8.511 1.00 85.81 82 ARG A CA 1
ATOM 622 C C . ARG A 1 82 ? -10.135 -3.689 -9.207 1.00 85.81 82 ARG A C 1
ATOM 624 O O . ARG A 1 82 ? -9.138 -4.049 -8.580 1.00 85.81 82 ARG A O 1
ATOM 631 N N . ILE A 1 83 ? -10.302 -3.948 -10.496 1.00 81.56 83 ILE A N 1
ATOM 632 C CA . ILE A 1 83 ? -9.315 -4.668 -11.307 1.00 81.56 83 ILE A CA 1
ATOM 633 C C . ILE A 1 83 ? -8.870 -3.836 -12.506 1.00 81.56 83 ILE A C 1
ATOM 635 O O . ILE A 1 83 ? -9.666 -3.081 -13.064 1.00 81.56 83 ILE A O 1
ATOM 639 N N . PRO A 1 84 ? -7.613 -3.994 -12.959 1.00 75.00 84 PRO A N 1
ATOM 640 C CA . PRO A 1 84 ? -7.222 -3.535 -14.281 1.00 75.00 84 PRO A CA 1
ATOM 641 C C . PRO A 1 84 ? -8.161 -4.087 -15.356 1.00 75.00 84 PRO A C 1
ATOM 643 O O . PRO A 1 84 ? -8.436 -5.289 -15.356 1.00 75.00 84 PRO A O 1
ATOM 646 N N . PRO A 1 85 ? -8.618 -3.254 -16.315 1.00 72.25 85 PRO A N 1
ATOM 647 C CA . PRO A 1 85 ? -9.238 -3.754 -17.529 1.00 72.25 85 PRO A CA 1
ATOM 648 C C . PRO A 1 85 ? -8.333 -4.831 -18.156 1.00 72.25 85 PRO A C 1
ATOM 650 O O . PRO A 1 85 ? -7.117 -4.623 -18.209 1.00 72.25 85 PRO A O 1
ATOM 653 N N . PRO A 1 86 ? -8.878 -5.945 -18.680 1.00 66.69 86 PRO A N 1
ATOM 654 C CA . PRO A 1 86 ? -8.089 -7.112 -19.099 1.00 66.69 86 PRO A CA 1
ATOM 655 C C . PRO A 1 86 ? -6.953 -6.811 -20.088 1.00 66.69 86 PRO A C 1
ATOM 657 O O . PRO A 1 86 ? -5.925 -7.480 -20.088 1.00 66.69 86 PRO A O 1
ATOM 660 N N . ASN A 1 87 ? -7.112 -5.770 -20.908 1.00 72.25 87 ASN A N 1
ATOM 661 C CA . ASN A 1 87 ? -6.123 -5.366 -21.907 1.00 72.25 87 ASN A CA 1
ATOM 662 C C . ASN A 1 87 ? -5.261 -4.180 -21.478 1.00 72.25 87 ASN A C 1
ATOM 664 O O . ASN A 1 87 ? -4.411 -3.749 -22.253 1.00 72.25 87 ASN A O 1
ATOM 668 N N . LEU A 1 88 ? -5.466 -3.624 -20.284 1.00 73.56 88 LEU A N 1
ATOM 669 C CA . LEU A 1 88 ? -4.756 -2.424 -19.869 1.00 73.56 88 LEU A CA 1
ATOM 670 C C . LEU A 1 88 ? -3.258 -2.679 -19.729 1.00 73.56 88 LEU A C 1
ATOM 672 O O . LEU A 1 88 ? -2.480 -1.894 -20.250 1.00 73.56 88 LEU A O 1
ATOM 676 N N . LEU A 1 89 ? -2.853 -3.779 -19.091 1.00 73.94 89 LEU A N 1
ATOM 677 C CA . LEU A 1 89 ? -1.432 -4.101 -18.914 1.00 73.94 89 LEU A CA 1
ATOM 678 C C . LEU A 1 89 ? -0.737 -4.328 -20.266 1.00 73.94 89 LEU A C 1
ATOM 680 O O . LEU A 1 89 ? 0.346 -3.800 -20.506 1.00 73.94 89 LEU A O 1
ATOM 684 N N . ASN A 1 90 ? -1.410 -5.020 -21.190 1.00 73.19 90 ASN A N 1
ATOM 685 C CA . ASN A 1 90 ? -0.911 -5.236 -22.551 1.00 73.19 90 ASN A CA 1
ATOM 686 C C . ASN A 1 90 ? -0.792 -3.915 -23.326 1.00 73.19 90 ASN A C 1
ATOM 688 O O . ASN A 1 90 ? 0.214 -3.652 -23.979 1.00 73.19 90 ASN A O 1
ATOM 692 N N . ARG A 1 91 ? -1.798 -3.043 -23.216 1.00 72.12 91 ARG A N 1
ATOM 693 C CA . ARG A 1 91 ? -1.800 -1.714 -23.838 1.00 72.12 91 ARG A CA 1
ATOM 694 C C . ARG A 1 91 ? -0.736 -0.793 -23.243 1.00 72.12 91 ARG A C 1
ATOM 696 O O . ARG A 1 91 ? -0.044 -0.110 -23.997 1.00 72.12 91 ARG A O 1
ATOM 703 N N . ALA A 1 92 ? -0.565 -0.833 -21.925 1.00 68.38 92 ALA A N 1
ATOM 704 C CA . ALA A 1 92 ? 0.469 -0.126 -21.181 1.00 68.38 92 ALA A CA 1
ATOM 705 C C . ALA A 1 92 ? 1.879 -0.540 -21.601 1.00 68.38 92 ALA A C 1
ATOM 707 O O . ALA A 1 92 ? 2.742 0.325 -21.725 1.00 68.38 92 ALA A O 1
ATOM 708 N N . ALA A 1 93 ? 2.096 -1.820 -21.909 1.00 66.56 93 ALA A N 1
ATOM 709 C CA . ALA A 1 93 ? 3.367 -2.302 -22.450 1.00 66.56 93 ALA A CA 1
ATOM 710 C C . ALA A 1 93 ? 3.660 -1.764 -23.865 1.00 66.56 93 ALA A C 1
ATOM 712 O O . ALA A 1 93 ? 4.816 -1.606 -24.240 1.00 66.56 93 ALA A O 1
ATOM 713 N N . THR A 1 94 ? 2.619 -1.456 -24.646 1.00 68.50 94 THR A N 1
ATOM 714 C CA . THR A 1 94 ? 2.742 -0.916 -26.016 1.00 68.50 94 THR A CA 1
ATOM 715 C C . THR A 1 94 ? 2.699 0.614 -26.100 1.00 68.50 94 THR A C 1
ATOM 717 O O . THR A 1 94 ? 2.701 1.161 -27.199 1.00 68.50 94 THR A O 1
ATOM 720 N N . GLY A 1 95 ? 2.612 1.319 -24.965 1.00 64.06 95 GLY A N 1
ATOM 721 C CA . GLY A 1 95 ? 2.489 2.783 -24.921 1.00 64.06 95 GLY A CA 1
ATOM 722 C C . GLY A 1 95 ? 1.131 3.337 -25.382 1.00 64.06 95 GLY A C 1
ATOM 723 O O . GLY A 1 95 ? 0.957 4.548 -25.451 1.00 64.06 95 GLY A O 1
ATOM 724 N N . ASN A 1 96 ? 0.149 2.478 -25.673 1.00 59.69 96 ASN A N 1
ATOM 725 C CA . ASN A 1 96 ? -1.173 2.871 -26.166 1.00 59.69 96 ASN A CA 1
ATOM 726 C C . ASN A 1 96 ? -2.212 2.848 -25.036 1.00 59.69 96 ASN A C 1
ATOM 728 O O . ASN A 1 96 ? -3.126 2.013 -25.019 1.00 59.69 96 ASN A O 1
ATOM 732 N N . VAL A 1 97 ? -2.041 3.720 -24.044 1.00 59.12 97 VAL A N 1
ATOM 733 C CA . VAL A 1 97 ? -2.778 3.629 -22.776 1.00 59.12 97 VAL A CA 1
ATOM 734 C 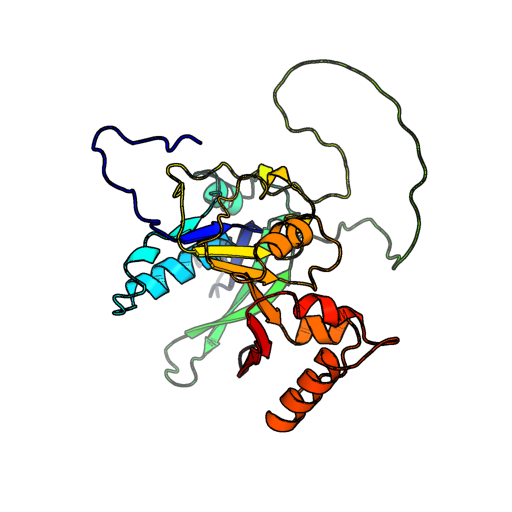C . VAL A 1 97 ? -3.847 4.704 -22.678 1.00 59.12 97 VAL A C 1
ATOM 736 O O . VAL A 1 97 ? -3.569 5.886 -22.825 1.00 59.12 97 VAL A O 1
ATOM 739 N N . ALA A 1 98 ? -5.080 4.273 -22.405 1.00 60.06 98 ALA A N 1
ATOM 740 C CA . ALA A 1 98 ? -6.210 5.152 -22.103 1.00 60.06 98 ALA A CA 1
ATOM 741 C C . ALA A 1 98 ? -6.267 5.559 -20.614 1.00 60.06 98 ALA A C 1
ATOM 743 O O . ALA A 1 98 ? -7.257 6.138 -20.177 1.00 60.06 98 ALA A O 1
ATOM 744 N N . THR A 1 99 ? -5.245 5.223 -19.819 1.00 63.81 99 THR A N 1
ATOM 745 C CA . THR A 1 99 ? -5.140 5.636 -18.414 1.00 63.81 99 THR A CA 1
ATOM 746 C C . THR A 1 99 ? -4.249 6.854 -18.280 1.00 63.81 99 THR A C 1
ATOM 748 O O . THR A 1 99 ? -3.264 6.993 -19.001 1.00 63.81 99 THR A O 1
ATOM 751 N N . SER A 1 100 ? -4.580 7.725 -17.325 1.00 70.56 100 SER A N 1
ATOM 752 C CA . SER A 1 100 ? -3.724 8.861 -16.983 1.00 70.56 100 SER A CA 1
ATOM 753 C C . SER A 1 100 ? -2.303 8.402 -16.661 1.00 70.56 100 SER A C 1
ATOM 755 O O . SER A 1 100 ? -2.112 7.451 -15.898 1.00 70.56 100 SER A O 1
ATOM 757 N N . LEU A 1 101 ? -1.314 9.134 -17.181 1.00 72.50 101 LEU A N 1
ATOM 758 C CA . LEU A 1 101 ? 0.106 8.959 -16.860 1.00 72.50 101 LEU A CA 1
ATOM 759 C C . LEU A 1 101 ? 0.392 9.064 -15.354 1.00 72.50 101 LEU A C 1
ATOM 761 O O . LEU A 1 101 ? 1.392 8.523 -14.897 1.00 72.50 101 LEU A O 1
ATOM 765 N N . ALA A 1 102 ? -0.494 9.699 -14.580 1.00 71.69 102 ALA A N 1
ATOM 766 C CA . ALA A 1 102 ? -0.390 9.772 -13.123 1.00 71.69 102 ALA A CA 1
ATOM 767 C C . ALA A 1 102 ? -0.439 8.390 -12.443 1.00 71.69 102 ALA A C 1
ATOM 769 O O . ALA A 1 102 ? 0.114 8.227 -11.363 1.00 71.69 102 ALA A O 1
ATOM 770 N N . HIS A 1 103 ? -1.042 7.383 -13.085 1.00 78.50 103 HIS A N 1
ATOM 771 C CA . HIS A 1 103 ? -1.078 6.011 -12.571 1.00 78.50 103 HIS A CA 1
ATOM 772 C C . HIS A 1 103 ? 0.122 5.170 -13.000 1.00 78.50 103 HIS A C 1
ATOM 774 O O . HIS A 1 103 ? 0.175 3.995 -12.660 1.00 78.50 103 HIS A O 1
ATOM 780 N N . HIS A 1 104 ? 1.061 5.715 -13.772 1.00 85.69 104 HIS A N 1
ATOM 781 C CA . HIS A 1 104 ? 2.238 4.978 -14.210 1.00 85.69 104 HIS A CA 1
ATOM 782 C C . HIS A 1 104 ? 3.416 5.303 -13.301 1.00 85.69 104 HIS A C 1
ATOM 784 O O . HIS A 1 104 ? 3.838 6.457 -13.223 1.00 85.69 104 HIS A O 1
ATOM 790 N N . ALA A 1 105 ? 3.963 4.275 -12.660 1.00 89.06 105 ALA A N 1
ATOM 791 C CA . ALA A 1 105 ? 5.231 4.362 -11.956 1.00 89.06 105 ALA A CA 1
ATOM 792 C C . ALA A 1 105 ? 6.313 3.643 -12.752 1.00 89.06 105 ALA A C 1
ATOM 794 O O . ALA A 1 105 ? 6.039 2.640 -13.408 1.00 89.06 105 ALA A O 1
ATOM 795 N N . TYR A 1 106 ? 7.548 4.127 -12.681 1.00 91.19 106 TYR A N 1
ATOM 796 C CA . TYR A 1 106 ? 8.663 3.521 -13.403 1.00 91.19 106 TYR A CA 1
ATOM 797 C C . TYR A 1 106 ? 9.822 3.194 -12.468 1.00 91.19 106 TYR A C 1
ATOM 799 O O . TYR A 1 106 ? 10.160 3.966 -11.568 1.00 91.19 106 TYR A O 1
ATOM 807 N N . ALA A 1 107 ? 10.463 2.055 -12.714 1.00 93.81 107 ALA A N 1
ATOM 808 C CA . ALA A 1 107 ? 11.649 1.639 -11.977 1.00 93.81 107 ALA A CA 1
ATOM 809 C C . ALA A 1 107 ? 12.667 0.970 -12.901 1.00 93.81 107 ALA A C 1
ATOM 811 O O . ALA A 1 107 ? 12.306 0.087 -13.682 1.00 93.81 107 ALA A O 1
ATOM 812 N N . PHE A 1 108 ? 13.938 1.350 -12.774 1.00 94.44 108 PHE A N 1
ATOM 813 C CA . PHE A 1 108 ? 15.047 0.696 -13.460 1.00 94.44 108 PHE A CA 1
ATOM 814 C C . PHE A 1 108 ? 15.656 -0.406 -12.609 1.00 94.44 108 PHE A C 1
ATOM 816 O O . PHE A 1 108 ? 16.090 -0.187 -11.473 1.00 94.44 108 PHE A O 1
ATOM 823 N N . TRP A 1 109 ? 15.776 -1.575 -13.224 1.00 95.69 109 TRP A N 1
ATOM 824 C CA . TRP A 1 109 ? 16.386 -2.755 -12.645 1.00 95.69 109 TRP A CA 1
ATOM 825 C C . TRP A 1 109 ? 17.672 -3.073 -13.385 1.00 95.69 109 TRP A C 1
ATOM 827 O O . TRP A 1 109 ? 17.657 -3.302 -14.596 1.00 95.69 109 TRP A O 1
ATOM 837 N N . ARG A 1 110 ? 18.781 -3.126 -12.649 1.00 94.12 110 ARG A N 1
ATOM 838 C CA . ARG A 1 110 ? 20.092 -3.462 -13.212 1.00 94.12 110 ARG A CA 1
ATOM 839 C C . ARG A 1 110 ? 20.592 -4.791 -12.656 1.00 94.12 110 ARG A C 1
ATOM 841 O O . ARG A 1 110 ? 20.385 -5.067 -11.464 1.00 94.12 110 ARG A O 1
ATOM 848 N N . PRO A 1 111 ? 21.234 -5.627 -13.487 1.00 91.31 111 PRO A N 1
ATOM 849 C CA . PRO A 1 111 ? 21.813 -6.871 -13.021 1.00 91.31 111 PRO A CA 1
ATOM 850 C C . PRO A 1 111 ? 23.034 -6.554 -12.158 1.00 91.31 111 PRO A C 1
ATOM 852 O O . PRO A 1 111 ? 23.950 -5.845 -12.565 1.00 91.31 111 PRO A O 1
ATOM 855 N N . GLN A 1 112 ? 23.051 -7.097 -10.950 1.00 89.38 112 GLN A N 1
ATOM 856 C CA . GLN A 1 112 ? 24.162 -6.981 -10.018 1.00 89.38 112 GLN A CA 1
ATOM 857 C C . GLN A 1 112 ? 24.738 -8.370 -9.745 1.00 89.38 112 GLN A C 1
ATOM 859 O O . GLN A 1 112 ? 23.969 -9.339 -9.646 1.00 89.38 112 GLN A O 1
ATOM 864 N N . PRO A 1 113 ? 26.069 -8.500 -9.599 1.00 86.00 113 PRO A N 1
ATOM 865 C CA . PRO A 1 113 ? 26.673 -9.752 -9.173 1.00 86.00 113 PRO A CA 1
ATOM 866 C C . PRO A 1 113 ? 26.051 -10.215 -7.855 1.00 86.00 113 PRO A C 1
ATOM 868 O O . PRO A 1 113 ? 25.894 -9.435 -6.909 1.00 86.00 113 PRO A O 1
ATOM 871 N N . ASN A 1 114 ? 25.684 -11.491 -7.770 1.00 84.75 114 ASN A N 1
ATOM 872 C CA . ASN A 1 114 ? 25.305 -12.071 -6.494 1.00 84.75 114 ASN A CA 1
ATOM 873 C C . ASN A 1 114 ? 26.586 -12.377 -5.698 1.00 84.75 114 ASN A C 1
ATOM 875 O O . ASN A 1 114 ? 27.461 -13.111 -6.154 1.00 84.75 114 ASN A O 1
ATOM 879 N N . SER A 1 115 ? 26.705 -11.789 -4.505 1.00 81.25 115 SER A N 1
ATOM 880 C CA . SER A 1 115 ? 27.883 -11.932 -3.641 1.00 81.25 115 SER A CA 1
ATOM 881 C C . SER A 1 115 ? 28.114 -13.372 -3.176 1.00 81.25 115 SER A C 1
ATOM 883 O O . SER A 1 115 ? 29.256 -13.745 -2.916 1.00 81.25 115 SER A O 1
ATOM 885 N N . VAL A 1 116 ? 27.048 -14.175 -3.099 1.00 81.94 116 VAL A N 1
ATOM 886 C CA . VAL A 1 116 ? 27.075 -15.570 -2.635 1.00 81.94 116 VAL A CA 1
ATOM 887 C C . VAL A 1 116 ? 27.277 -16.545 -3.798 1.00 81.94 116 VAL A C 1
ATOM 889 O O . VAL A 1 116 ? 27.996 -17.528 -3.660 1.00 81.94 116 VAL A O 1
ATOM 892 N N . ALA A 1 117 ? 26.681 -16.266 -4.958 1.00 82.31 117 ALA A N 1
ATOM 893 C CA . ALA A 1 117 ? 26.784 -17.097 -6.156 1.00 82.31 117 ALA A CA 1
ATOM 894 C C . ALA A 1 117 ? 27.244 -16.231 -7.332 1.00 82.31 117 ALA A C 1
ATOM 896 O O . ALA A 1 117 ? 26.421 -15.634 -8.016 1.00 82.31 117 ALA A O 1
ATOM 897 N N . ARG A 1 118 ? 28.563 -16.117 -7.539 1.00 74.44 118 ARG A N 1
ATOM 898 C CA . ARG A 1 118 ? 29.163 -15.170 -8.503 1.00 74.44 118 ARG A CA 1
ATOM 899 C C . ARG A 1 118 ? 28.747 -15.407 -9.961 1.00 74.44 118 ARG A C 1
ATOM 901 O O . ARG A 1 118 ? 28.867 -14.502 -10.779 1.00 74.44 118 ARG A O 1
ATOM 908 N N . ASP A 1 119 ? 28.274 -16.608 -10.273 1.00 78.81 119 ASP A N 1
ATOM 909 C CA . ASP A 1 119 ? 27.697 -17.020 -11.555 1.00 78.81 119 ASP A CA 1
ATOM 910 C C . ASP A 1 119 ? 26.229 -16.591 -11.725 1.00 78.81 119 ASP A C 1
ATOM 912 O O . ASP A 1 119 ? 25.698 -16.600 -12.835 1.00 78.81 119 ASP A O 1
ATOM 916 N N . LYS A 1 120 ? 25.568 -16.187 -10.637 1.00 84.88 120 LYS A N 1
ATOM 917 C CA . LYS A 1 120 ? 24.184 -15.717 -10.627 1.00 84.88 120 LYS A CA 1
ATOM 918 C C . LYS A 1 120 ? 24.133 -14.200 -10.542 1.00 84.88 120 LYS A C 1
ATOM 920 O O . LYS A 1 120 ? 24.914 -13.543 -9.855 1.00 84.88 120 LYS A O 1
ATOM 925 N N . GLN A 1 121 ? 23.137 -13.641 -11.210 1.00 85.56 121 GLN A N 1
ATOM 926 C CA . GLN A 1 121 ? 22.808 -12.227 -11.112 1.00 85.56 121 GLN A CA 1
ATOM 927 C C . GLN A 1 121 ? 21.573 -12.055 -10.234 1.00 85.56 121 GLN A C 1
ATOM 929 O O . GLN A 1 121 ? 20.673 -12.897 -10.229 1.00 85.56 121 GLN A O 1
ATOM 934 N N . LYS A 1 122 ? 21.533 -10.953 -9.488 1.00 89.69 122 LYS A N 1
ATOM 935 C CA . LYS A 1 122 ? 20.313 -10.455 -8.852 1.00 89.69 122 LYS A CA 1
ATOM 936 C C . LYS A 1 122 ? 19.926 -9.138 -9.507 1.00 89.69 122 LYS A C 1
ATOM 938 O O . LYS A 1 122 ? 20.791 -8.328 -9.822 1.00 89.69 122 LYS A O 1
ATOM 943 N N . TRP A 1 123 ? 18.634 -8.925 -9.697 1.00 90.94 123 TRP A N 1
ATOM 944 C CA . TRP A 1 123 ? 18.120 -7.654 -10.188 1.00 90.94 123 TRP A CA 1
ATOM 945 C C . TRP A 1 123 ? 17.869 -6.743 -9.000 1.00 90.94 123 TRP A C 1
ATOM 947 O O . TRP A 1 123 ? 17.111 -7.106 -8.101 1.00 90.94 123 TRP A O 1
ATOM 957 N N . LEU A 1 124 ? 18.518 -5.582 -8.980 1.00 91.81 124 LEU A N 1
ATOM 958 C CA . LEU A 1 124 ? 18.255 -4.554 -7.978 1.00 91.81 124 LEU A CA 1
ATOM 959 C C . LEU A 1 124 ? 17.567 -3.371 -8.640 1.00 91.81 124 LEU A C 1
ATOM 961 O O . LEU A 1 124 ? 17.981 -2.944 -9.719 1.00 91.81 124 LEU A O 1
ATOM 965 N N . CYS A 1 125 ? 16.542 -2.843 -7.973 1.00 92.38 125 CYS A N 1
ATOM 966 C CA . CYS A 1 125 ? 15.998 -1.541 -8.317 1.00 92.38 125 CYS A CA 1
ATOM 967 C C . CYS A 1 125 ? 17.085 -0.513 -8.011 1.00 92.38 125 CYS A C 1
ATOM 969 O O . CYS A 1 125 ? 17.476 -0.334 -6.859 1.00 92.38 125 CYS A O 1
ATOM 971 N N . THR A 1 126 ? 17.631 0.090 -9.057 1.00 92.12 126 THR A N 1
ATOM 972 C CA . THR A 1 126 ? 18.688 1.101 -8.938 1.00 92.12 126 THR A CA 1
ATOM 973 C C . THR A 1 126 ? 18.141 2.516 -8.991 1.00 92.12 126 THR A C 1
ATOM 975 O O . THR A 1 126 ? 18.818 3.438 -8.557 1.00 92.12 126 THR A O 1
ATOM 978 N N . GLU A 1 127 ? 16.938 2.685 -9.537 1.00 91.12 127 GLU A N 1
ATOM 979 C CA . GLU A 1 127 ? 16.300 3.986 -9.683 1.00 91.12 127 GLU A CA 1
ATOM 980 C C . GLU A 1 127 ? 14.783 3.802 -9.705 1.00 91.12 127 GLU A C 1
ATOM 982 O O . GLU A 1 127 ? 14.259 3.049 -10.528 1.00 91.12 127 GLU A O 1
ATOM 987 N N . ALA A 1 128 ? 14.090 4.480 -8.794 1.00 87.56 128 ALA A N 1
ATOM 988 C CA . ALA A 1 128 ? 12.639 4.600 -8.796 1.00 87.56 128 ALA A CA 1
ATOM 989 C C . ALA A 1 128 ? 12.299 6.012 -9.278 1.00 87.56 128 ALA A C 1
ATOM 991 O O . ALA A 1 128 ? 12.590 6.985 -8.587 1.00 87.56 128 ALA A O 1
ATOM 992 N N . MET A 1 129 ? 11.713 6.128 -10.468 1.00 82.62 129 MET A N 1
ATOM 993 C CA . MET A 1 129 ? 11.459 7.425 -11.110 1.00 82.62 129 MET A CA 1
ATOM 994 C C . MET A 1 129 ? 10.150 8.082 -10.648 1.00 82.62 129 MET A C 1
ATOM 996 O O . MET A 1 129 ? 9.831 9.186 -11.074 1.00 82.62 129 MET A O 1
ATOM 1000 N N . GLY A 1 130 ? 9.394 7.425 -9.765 1.00 77.31 130 GLY A N 1
ATOM 1001 C CA . GLY A 1 130 ? 8.123 7.943 -9.265 1.00 77.31 130 GLY A CA 1
ATOM 1002 C C . GLY A 1 130 ? 7.035 7.963 -10.340 1.00 77.31 130 GLY A C 1
ATOM 1003 O O . GLY A 1 130 ? 7.004 7.084 -11.205 1.00 77.31 130 GLY A O 1
ATOM 1004 N N . PHE A 1 131 ? 6.136 8.945 -10.244 1.00 72.38 131 PHE A N 1
ATOM 1005 C CA . PHE A 1 131 ? 4.925 9.069 -11.058 1.00 72.38 131 PHE A CA 1
ATOM 1006 C C . PHE A 1 131 ? 5.014 10.252 -12.029 1.00 72.38 131 PHE A C 1
ATOM 1008 O O . PHE A 1 131 ? 5.373 11.358 -11.625 1.00 72.38 131 PHE A O 1
ATOM 1015 N N . GLY A 1 132 ? 4.596 10.040 -13.281 1.00 59.19 132 GLY A N 1
ATOM 1016 C CA . GLY A 1 132 ? 4.501 11.093 -14.300 1.00 59.19 132 GLY A CA 1
ATOM 1017 C C . GLY A 1 132 ? 5.846 11.596 -14.852 1.00 59.19 132 GLY A C 1
ATOM 1018 O O . GLY A 1 132 ? 6.919 11.251 -14.370 1.00 59.19 132 GLY A O 1
ATOM 1019 N N . ALA A 1 133 ? 5.783 12.412 -15.908 1.00 53.31 133 ALA A N 1
ATOM 1020 C CA . ALA A 1 133 ? 6.932 13.135 -16.454 1.00 53.31 133 ALA A CA 1
ATOM 1021 C C . ALA A 1 133 ? 6.809 14.623 -16.099 1.00 53.31 133 ALA A C 1
ATOM 1023 O O . ALA A 1 133 ? 5.712 15.180 -16.180 1.00 53.31 133 ALA A O 1
ATOM 1024 N N . LEU A 1 134 ? 7.921 15.282 -15.752 1.00 51.56 134 LEU A N 1
ATOM 1025 C CA . LEU A 1 134 ? 7.966 16.745 -15.747 1.00 51.56 134 LEU A CA 1
ATOM 1026 C C . LEU A 1 134 ? 7.681 17.218 -17.173 1.00 51.56 134 LEU A C 1
ATOM 1028 O O . LEU A 1 134 ? 8.380 16.825 -18.110 1.00 51.56 134 LEU A O 1
ATOM 1032 N N . HIS A 1 135 ? 6.637 18.026 -17.351 1.00 45.41 135 HIS A N 1
ATOM 1033 C CA . HIS A 1 135 ? 6.387 18.632 -18.650 1.00 45.41 135 HIS A CA 1
ATOM 1034 C C . HIS A 1 135 ? 7.578 19.557 -18.965 1.00 45.41 135 HIS A C 1
ATOM 1036 O O . HIS A 1 135 ? 7.942 20.364 -18.108 1.00 45.41 135 HIS A O 1
ATOM 1042 N N . PRO A 1 136 ? 8.207 19.467 -20.151 1.00 44.69 136 PRO A N 1
ATOM 1043 C CA . PRO A 1 136 ? 9.388 20.272 -20.483 1.00 44.69 136 PRO A CA 1
ATOM 1044 C C . PRO A 1 136 ? 9.110 21.785 -20.536 1.00 44.69 136 PRO A C 1
ATOM 1046 O O . PRO A 1 136 ? 10.044 22.579 -20.583 1.00 44.69 136 PRO A O 1
ATOM 1049 N N . GLU A 1 137 ? 7.842 22.191 -20.471 1.00 52.91 137 GLU A N 1
ATOM 1050 C CA . GLU A 1 137 ? 7.426 23.584 -20.367 1.00 52.91 137 GLU A CA 1
ATOM 1051 C C . GLU A 1 137 ? 6.636 23.789 -19.070 1.00 52.91 137 GLU A C 1
ATOM 1053 O O . GLU A 1 137 ? 5.483 23.368 -18.978 1.00 52.91 137 GLU A O 1
ATOM 1058 N N . GLY A 1 138 ? 7.240 24.428 -18.063 1.00 39.25 138 GLY A N 1
ATOM 1059 C CA . GLY A 1 138 ? 6.483 24.915 -16.908 1.00 39.25 138 GLY A CA 1
ATOM 1060 C C . GLY A 1 138 ? 7.272 25.070 -15.616 1.00 39.25 138 GLY A C 1
ATOM 1061 O O . GLY A 1 138 ? 7.299 24.162 -14.796 1.00 39.25 138 GLY A O 1
ATOM 1062 N N . ASN A 1 139 ? 7.868 26.253 -15.458 1.00 36.16 139 ASN A N 1
ATOM 1063 C CA . ASN A 1 139 ? 8.204 26.954 -14.219 1.00 36.16 139 ASN A CA 1
ATOM 1064 C C . ASN A 1 139 ? 8.035 26.196 -12.893 1.00 36.16 139 ASN A C 1
ATOM 1066 O O . ASN A 1 139 ? 6.932 25.930 -12.417 1.00 36.16 139 ASN A O 1
ATOM 1070 N N . SER A 1 140 ? 9.162 26.061 -12.204 1.00 41.62 140 SER A N 1
ATOM 1071 C CA . SER A 1 140 ? 9.209 26.124 -10.752 1.00 41.62 140 SER A CA 1
ATOM 1072 C C . SER A 1 140 ? 8.401 27.320 -10.231 1.00 41.62 140 SER A C 1
ATOM 1074 O O . SER A 1 140 ? 8.757 28.463 -10.511 1.00 41.62 140 SER A O 1
ATOM 1076 N N . SER A 1 141 ? 7.392 27.058 -9.405 1.00 33.38 141 SER 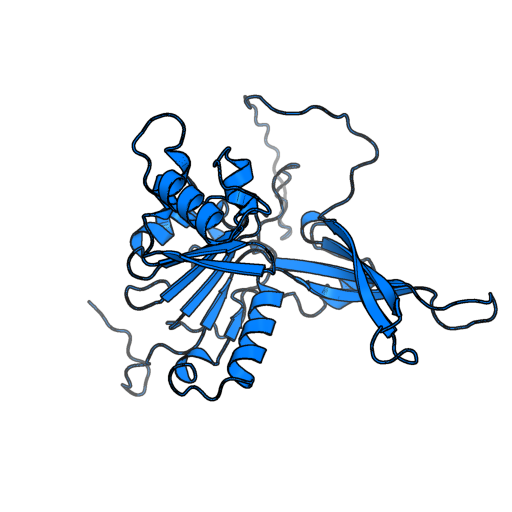A N 1
ATOM 1077 C CA . SER A 1 141 ? 7.205 27.843 -8.186 1.00 33.38 141 SER A CA 1
ATOM 1078 C C . SER A 1 141 ? 6.682 26.946 -7.060 1.00 33.38 141 SER A C 1
ATOM 1080 O O . SER A 1 141 ? 5.744 26.177 -7.279 1.00 33.38 141 SER A O 1
ATOM 1082 N N . PRO A 1 142 ? 7.301 27.002 -5.869 1.00 37.91 142 PRO A N 1
ATOM 1083 C CA . PRO A 1 142 ? 6.867 26.271 -4.690 1.00 37.91 142 PRO A CA 1
ATOM 1084 C C . PRO A 1 142 ? 5.737 27.028 -3.975 1.00 37.91 142 PRO A C 1
ATOM 1086 O O . PRO A 1 142 ? 5.732 28.250 -3.977 1.00 37.91 142 PRO A O 1
ATOM 1089 N N . ALA A 1 143 ? 4.842 26.275 -3.329 1.00 34.34 143 ALA A N 1
ATOM 1090 C CA . ALA A 1 143 ? 3.970 26.665 -2.212 1.00 34.34 143 ALA A CA 1
ATOM 1091 C C . ALA A 1 143 ? 3.141 27.976 -2.297 1.00 34.34 143 ALA A C 1
ATOM 1093 O O . ALA A 1 143 ? 3.676 29.075 -2.248 1.00 34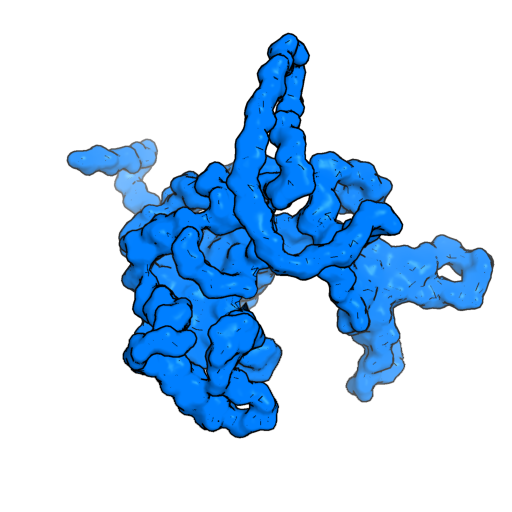.34 143 ALA A O 1
ATOM 1094 N N . GLY A 1 144 ? 1.812 27.820 -2.195 1.00 31.41 144 GLY A N 1
ATOM 1095 C CA . GLY A 1 144 ? 0.886 28.843 -1.682 1.00 31.41 144 GLY A CA 1
ATOM 1096 C C . GLY A 1 144 ? 0.230 29.740 -2.735 1.00 31.41 144 GLY A C 1
ATOM 1097 O O . GLY A 1 144 ? 0.873 30.616 -3.292 1.00 31.41 144 GLY A O 1
ATOM 1098 N N . ASP A 1 145 ? -1.059 29.519 -3.013 1.00 27.89 145 ASP A N 1
ATOM 1099 C CA . ASP A 1 145 ? -2.145 30.431 -2.607 1.00 27.89 145 ASP A CA 1
ATOM 1100 C C . ASP A 1 145 ? -3.442 30.244 -3.422 1.00 27.89 145 ASP A C 1
ATOM 1102 O O . ASP A 1 145 ? -3.457 30.160 -4.645 1.00 27.89 145 ASP A O 1
ATOM 1106 N N . VAL A 1 146 ? -4.531 30.148 -2.652 1.00 30.86 146 VAL A N 1
ATOM 1107 C CA . VAL A 1 146 ? -5.917 30.607 -2.860 1.00 30.86 146 VAL A CA 1
ATOM 1108 C C . VAL A 1 146 ? -6.451 30.726 -4.301 1.00 30.86 146 VAL A C 1
ATOM 1110 O O . VAL A 1 146 ? -6.164 31.661 -5.042 1.00 30.86 146 VAL A O 1
ATOM 1113 N N . VAL A 1 147 ? -7.401 29.840 -4.621 1.00 30.55 147 VAL A N 1
ATOM 1114 C CA . VAL A 1 147 ? -8.316 29.943 -5.770 1.00 30.55 147 VAL A CA 1
ATOM 1115 C C . VAL A 1 147 ? -9.393 31.006 -5.512 1.00 30.55 147 VAL A C 1
ATOM 1117 O O . VAL A 1 147 ? -10.081 30.949 -4.494 1.00 30.55 147 VAL A O 1
ATOM 1120 N N . THR A 1 148 ? -9.631 31.899 -6.481 1.00 29.92 148 THR A N 1
ATOM 1121 C CA . THR A 1 148 ? -10.937 32.559 -6.673 1.00 29.92 148 THR A CA 1
ATOM 1122 C C . THR A 1 148 ? -11.382 32.482 -8.144 1.00 29.92 148 THR A C 1
ATOM 1124 O O . THR A 1 148 ? -10.681 32.949 -9.030 1.00 29.92 148 THR A O 1
ATOM 1127 N N . GLY A 1 149 ? -12.541 31.834 -8.352 1.00 27.30 149 GLY A N 1
ATOM 1128 C CA . GLY A 1 149 ? -13.616 32.071 -9.340 1.00 27.30 149 GLY A CA 1
ATOM 1129 C C . GLY A 1 149 ? -13.335 32.286 -10.840 1.00 27.30 149 GLY A C 1
ATOM 1130 O O . GLY A 1 149 ? -12.717 33.270 -11.218 1.00 27.30 149 GLY A O 1
ATOM 1131 N N . ALA A 1 150 ? -13.983 31.485 -11.704 1.00 27.98 150 ALA A N 1
ATOM 1132 C CA . ALA A 1 150 ? -15.194 31.882 -12.461 1.00 27.98 150 ALA A CA 1
ATOM 1133 C C . ALA A 1 150 ? -15.563 30.858 -13.565 1.00 27.98 150 ALA A C 1
ATOM 1135 O O . ALA A 1 150 ? -14.723 30.460 -14.367 1.00 27.98 150 ALA A O 1
ATOM 1136 N N . ASN A 1 151 ? -16.846 30.473 -13.602 1.00 32.53 151 ASN A N 1
ATOM 1137 C CA . ASN A 1 151 ? -17.500 29.646 -14.627 1.00 32.53 151 ASN A CA 1
ATOM 1138 C C . ASN A 1 151 ? -17.613 30.357 -15.983 1.00 32.53 151 ASN A C 1
ATOM 1140 O O . ASN A 1 151 ? -17.850 31.561 -16.010 1.00 32.53 151 ASN A O 1
ATOM 1144 N N . THR A 1 152 ? -17.634 29.587 -17.078 1.00 29.73 152 THR A N 1
ATOM 1145 C CA . THR A 1 152 ? -18.553 29.825 -18.212 1.00 29.73 152 THR A CA 1
ATOM 1146 C C . THR A 1 152 ? -18.941 28.500 -18.878 1.00 29.73 152 THR A C 1
ATOM 1148 O O . THR A 1 152 ? -18.089 27.653 -19.142 1.00 29.73 152 THR A O 1
ATOM 1151 N N . ASP A 1 153 ? -20.245 28.342 -19.108 1.00 31.11 153 ASP A N 1
ATOM 1152 C CA . ASP A 1 153 ? -20.915 27.170 -19.675 1.00 31.11 153 ASP A CA 1
ATOM 1153 C C . ASP A 1 153 ? -20.890 27.162 -21.214 1.00 31.11 153 ASP A C 1
ATOM 1155 O O . ASP A 1 153 ? -21.002 28.210 -21.852 1.00 31.11 153 ASP A O 1
ATOM 1159 N N . SER A 1 154 ? -20.842 25.970 -21.820 1.00 30.89 154 SER A N 1
ATOM 1160 C CA . SER A 1 154 ? -21.434 25.717 -23.146 1.00 30.89 154 SER A CA 1
ATOM 1161 C C . SER A 1 154 ? -21.760 24.225 -23.326 1.00 30.89 154 SER A C 1
ATOM 1163 O O . SER A 1 154 ? -20.928 23.356 -23.074 1.00 30.89 154 SER A O 1
ATOM 1165 N N . GLU A 1 155 ? -23.003 23.940 -23.724 1.00 30.14 155 GLU A N 1
ATOM 1166 C CA . GLU A 1 155 ? -23.591 22.604 -23.901 1.00 30.14 155 GLU A CA 1
ATOM 1167 C C . GLU A 1 155 ? -23.456 22.068 -25.344 1.00 30.14 155 GLU A C 1
ATOM 1169 O O . GLU A 1 155 ? -23.698 22.819 -26.290 1.00 30.14 155 GLU A O 1
ATOM 1174 N N . SER A 1 156 ? -23.191 20.751 -25.493 1.00 30.39 156 SER A N 1
ATOM 1175 C CA . SER A 1 156 ? -23.718 19.773 -26.500 1.00 30.39 156 SER A CA 1
ATOM 1176 C C . SER A 1 156 ? -22.669 18.723 -26.945 1.00 30.39 156 SER A C 1
ATOM 1178 O O . SER A 1 156 ? -21.484 19.041 -26.969 1.00 30.39 156 SER A O 1
ATOM 1180 N N . PRO A 1 157 ? -23.052 17.541 -27.489 1.00 37.81 157 PRO A N 1
ATOM 1181 C CA . PRO A 1 157 ? -24.019 16.562 -26.990 1.00 37.81 157 PRO A CA 1
ATOM 1182 C C . PRO A 1 157 ? -23.423 15.132 -26.842 1.00 37.81 157 PRO A C 1
ATOM 1184 O O . PRO A 1 157 ? -22.425 14.768 -27.455 1.00 37.81 157 PRO A O 1
ATOM 1187 N N . ALA A 1 158 ? -24.105 14.330 -26.019 1.00 37.25 158 ALA A N 1
ATOM 1188 C CA . ALA A 1 158 ? -24.068 12.873 -25.825 1.00 37.25 158 ALA A CA 1
ATOM 1189 C C . ALA A 1 158 ? -23.058 12.010 -26.627 1.00 37.25 158 ALA A C 1
ATOM 1191 O O . ALA A 1 158 ? -23.312 11.583 -27.753 1.00 37.25 158 ALA A O 1
ATOM 1192 N N . GLY A 1 159 ? -21.993 11.607 -25.934 1.00 28.27 159 GLY A N 1
ATOM 1193 C CA . GLY A 1 159 ? -21.199 10.408 -26.194 1.00 28.27 159 GLY A CA 1
ATOM 1194 C C . GLY A 1 159 ? -20.383 10.108 -24.940 1.00 28.27 159 GLY A C 1
ATOM 1195 O O . GLY A 1 159 ? -19.555 10.930 -24.558 1.00 28.27 159 GLY A O 1
ATOM 1196 N N . GLU A 1 160 ? -20.673 8.996 -24.259 1.00 37.66 160 GLU A N 1
ATOM 1197 C CA . GLU A 1 160 ? -20.087 8.604 -22.967 1.00 37.66 160 GLU A CA 1
ATOM 1198 C C . GLU A 1 160 ? -18.552 8.665 -22.987 1.00 37.66 160 GLU A C 1
ATOM 1200 O O . GLU A 1 160 ? -17.849 7.734 -23.371 1.00 37.66 160 GLU A O 1
ATOM 1205 N N . THR A 1 161 ? -18.024 9.803 -22.556 1.00 30.59 161 THR A N 1
ATOM 1206 C CA . THR A 1 161 ? -16.617 10.033 -22.270 1.00 30.59 161 THR A CA 1
ATOM 1207 C C . THR A 1 161 ? -16.582 10.752 -20.935 1.00 30.59 161 THR A C 1
ATOM 1209 O O . THR A 1 161 ? -17.290 11.732 -20.719 1.00 30.59 161 THR A O 1
ATOM 1212 N N . CYS A 1 162 ? -15.805 10.217 -19.995 1.00 33.50 162 CYS A N 1
ATOM 1213 C CA . CYS A 1 162 ? -15.556 10.854 -18.709 1.00 33.50 162 CYS A CA 1
ATOM 1214 C C . CYS A 1 162 ? -14.682 12.095 -18.958 1.00 33.50 162 CYS A C 1
ATOM 1216 O O . CYS A 1 162 ? -13.458 12.045 -18.863 1.00 33.50 162 CYS A O 1
ATOM 1218 N N . THR A 1 163 ? -15.303 13.189 -19.397 1.00 29.59 163 THR A N 1
ATOM 1219 C CA . THR A 1 163 ? -14.655 14.476 -19.651 1.00 29.59 163 THR A CA 1
ATOM 1220 C C . THR A 1 163 ? -14.765 15.348 -18.411 1.00 29.59 163 THR A C 1
ATOM 1222 O O . THR A 1 163 ? -15.562 16.282 -18.362 1.00 29.59 163 THR A O 1
ATOM 1225 N N . THR A 1 164 ? -13.943 15.067 -17.404 1.00 33.91 164 THR A N 1
ATOM 1226 C CA . THR A 1 164 ? -13.656 16.049 -16.353 1.00 33.91 164 THR A CA 1
ATOM 1227 C C . THR A 1 164 ? -12.369 16.770 -16.742 1.00 33.91 164 THR A C 1
ATOM 1229 O O . THR A 1 164 ? -11.265 16.265 -16.567 1.00 33.91 164 THR A O 1
ATOM 1232 N N . THR A 1 165 ? -12.512 17.958 -17.322 1.00 32.56 165 THR A N 1
ATOM 1233 C CA . THR A 1 165 ? -11.447 18.835 -17.840 1.00 32.56 165 THR A CA 1
ATOM 1234 C C . THR A 1 165 ? -10.642 19.559 -16.753 1.00 32.56 165 THR A C 1
ATOM 1236 O O . THR A 1 165 ? -10.051 20.607 -17.015 1.00 32.56 165 THR A O 1
ATOM 1239 N N . ASN A 1 166 ? -10.543 19.017 -15.537 1.00 31.70 166 ASN A N 1
ATOM 1240 C CA . ASN A 1 166 ? -9.800 19.684 -14.472 1.00 31.70 166 ASN A CA 1
ATOM 1241 C C . ASN A 1 166 ? -8.320 19.267 -14.495 1.00 31.70 166 ASN A C 1
ATOM 1243 O O . ASN A 1 166 ? -7.953 18.184 -14.045 1.00 31.70 166 ASN A O 1
ATOM 1247 N N . ARG A 1 167 ? -7.461 20.144 -15.032 1.00 37.22 167 ARG A N 1
ATOM 1248 C CA . ARG A 1 167 ? -6.011 19.956 -15.265 1.00 37.22 167 ARG A CA 1
ATOM 1249 C C . ARG A 1 167 ? -5.142 19.752 -14.004 1.00 37.22 167 ARG A C 1
ATOM 1251 O O . ARG A 1 167 ? -3.926 19.853 -14.105 1.00 37.22 167 ARG A O 1
ATOM 1258 N N . GLN A 1 168 ? -5.707 19.450 -12.836 1.00 40.81 168 GLN A N 1
ATOM 1259 C CA . GLN A 1 168 ? -4.938 19.330 -11.587 1.00 40.81 168 GLN A CA 1
ATOM 1260 C C . GLN A 1 168 ? -5.437 18.276 -10.588 1.00 40.81 168 GLN A C 1
ATOM 1262 O O . GLN A 1 168 ? -4.838 18.131 -9.527 1.00 40.81 168 GLN A O 1
ATOM 1267 N N . ALA A 1 169 ? -6.463 17.492 -10.921 1.00 41.22 169 ALA A N 1
ATOM 1268 C CA . ALA A 1 169 ? -6.862 16.343 -10.112 1.00 41.22 169 ALA A CA 1
ATOM 1269 C C . ALA A 1 169 ? -6.460 15.062 -10.849 1.00 41.22 169 ALA A C 1
ATOM 1271 O O . ALA A 1 169 ? -6.843 14.866 -12.004 1.00 41.22 169 ALA A O 1
ATOM 1272 N N . GLY A 1 170 ? -5.665 14.202 -10.206 1.00 46.09 170 GLY A N 1
ATOM 1273 C CA . GLY A 1 170 ? -5.412 12.851 -10.704 1.00 46.09 170 GLY A CA 1
ATOM 1274 C C . GLY A 1 170 ? -6.739 12.179 -11.061 1.00 46.09 170 GLY A C 1
ATOM 1275 O O . GLY A 1 170 ? -7.736 12.365 -10.364 1.00 46.09 170 GLY A O 1
ATOM 1276 N N . MET A 1 171 ? -6.785 11.460 -12.188 1.00 52.69 171 MET A N 1
ATOM 1277 C CA . MET A 1 171 ? -7.996 10.726 -12.557 1.00 52.69 171 MET A CA 1
ATOM 1278 C C . MET A 1 171 ? -8.372 9.804 -11.388 1.00 52.69 171 MET A C 1
ATOM 1280 O O . MET A 1 171 ? -7.517 9.033 -10.955 1.00 52.69 171 MET A O 1
ATOM 1284 N N . PRO A 1 172 ? -9.608 9.864 -10.875 1.00 56.59 172 PRO A N 1
ATOM 1285 C CA . PRO A 1 172 ? -9.990 9.120 -9.687 1.00 56.59 172 PRO A CA 1
ATOM 1286 C C . PRO A 1 172 ? -9.853 7.613 -9.913 1.00 56.59 172 PRO A C 1
ATOM 1288 O O . PRO A 1 172 ? -9.950 7.121 -11.044 1.00 56.59 172 PRO A O 1
ATOM 1291 N N . CYS A 1 173 ? -9.735 6.847 -8.826 1.00 60.00 173 CYS A N 1
ATOM 1292 C CA . CYS A 1 173 ? -9.750 5.382 -8.883 1.00 60.00 173 CYS A CA 1
ATOM 1293 C C . CYS A 1 173 ? -11.018 4.811 -9.582 1.00 60.00 173 CYS A C 1
ATOM 1295 O O . CYS A 1 173 ? -11.062 3.631 -9.925 1.00 60.00 173 CYS A O 1
ATOM 1297 N N . ALA A 1 174 ? -12.042 5.643 -9.817 1.00 56.62 174 ALA A N 1
ATOM 1298 C CA . ALA A 1 174 ? -13.241 5.337 -10.591 1.00 56.62 174 ALA A CA 1
ATOM 1299 C C . ALA A 1 174 ? -12.958 4.892 -12.042 1.00 56.62 174 ALA A C 1
ATOM 1301 O O . ALA A 1 174 ? -13.835 4.318 -12.681 1.00 56.62 174 ALA A O 1
ATOM 1302 N N . CYS A 1 175 ? -11.744 5.106 -12.567 1.00 65.94 175 CYS A N 1
ATOM 1303 C CA . CYS A 1 175 ? -11.343 4.588 -13.880 1.00 65.94 175 CYS A CA 1
ATOM 1304 C C . CYS A 1 175 ? -11.076 3.069 -13.905 1.00 65.94 175 CYS A C 1
ATOM 1306 O O . CYS A 1 175 ? -10.947 2.490 -14.986 1.00 65.94 175 CYS A O 1
ATOM 1308 N N . TRP A 1 176 ? -11.022 2.417 -12.740 1.00 77.19 176 TRP A N 1
ATOM 1309 C CA . TRP A 1 176 ? -10.855 0.972 -12.628 1.00 77.19 176 TRP A CA 1
ATOM 1310 C C . TRP A 1 176 ? -12.219 0.295 -12.416 1.00 77.19 176 TRP A C 1
ATOM 1312 O O . TRP A 1 176 ? -12.919 0.647 -11.455 1.00 77.19 176 TRP A O 1
ATOM 1322 N N . PRO A 1 177 ? -12.616 -0.666 -13.275 1.00 81.12 177 PRO A N 1
ATOM 1323 C CA . PRO A 1 177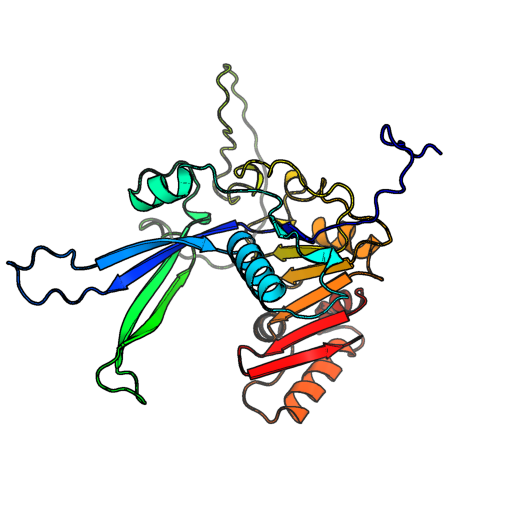 ? -13.875 -1.381 -13.113 1.00 81.12 177 PRO A CA 1
ATOM 1324 C C . PRO A 1 177 ? -13.906 -2.138 -11.786 1.00 81.12 177 PRO A C 1
ATOM 1326 O O . PRO A 1 177 ? -12.887 -2.654 -11.315 1.00 81.12 177 PRO A O 1
ATOM 1329 N N . GLU A 1 178 ? -15.094 -2.208 -11.191 1.00 84.81 178 GLU A N 1
ATOM 1330 C CA . GLU A 1 178 ? -15.316 -3.013 -9.998 1.00 84.81 178 GLU A CA 1
ATOM 1331 C C . GLU A 1 178 ? -15.025 -4.485 -10.275 1.00 84.81 178 GLU A C 1
ATOM 1333 O O . GLU A 1 178 ? -15.334 -5.025 -11.342 1.00 84.81 178 GLU A O 1
ATOM 1338 N N . THR A 1 179 ? -14.438 -5.149 -9.288 1.00 85.56 179 THR A N 1
ATOM 1339 C CA . THR A 1 179 ? -14.208 -6.587 -9.374 1.00 85.56 179 THR A CA 1
ATOM 1340 C C . THR A 1 179 ? -15.541 -7.324 -9.246 1.00 85.56 179 THR A C 1
ATOM 1342 O O . THR A 1 179 ? -16.319 -7.016 -8.342 1.00 85.56 179 THR A O 1
ATOM 1345 N N . PRO A 1 180 ? -15.838 -8.316 -10.100 1.00 81.56 180 PRO A N 1
ATOM 1346 C CA . PRO A 1 180 ? -17.013 -9.158 -9.905 1.00 81.56 180 PRO A CA 1
ATOM 1347 C C . PRO A 1 180 ? -16.873 -9.996 -8.625 1.00 81.56 180 PRO A C 1
ATOM 1349 O O . PRO A 1 180 ? -15.766 -10.352 -8.227 1.00 81.56 180 PRO A O 1
ATOM 1352 N N . ASN A 1 181 ? -18.001 -10.358 -8.006 1.00 81.38 181 ASN A N 1
ATOM 1353 C CA . ASN A 1 181 ? -18.061 -11.252 -6.838 1.00 81.38 181 ASN A CA 1
ATOM 1354 C C . ASN A 1 181 ? -17.286 -10.758 -5.600 1.00 81.38 181 ASN A C 1
ATOM 1356 O O . ASN A 1 181 ? -16.677 -11.552 -4.885 1.00 81.38 181 ASN A O 1
ATOM 1360 N N . ARG A 1 182 ? -17.312 -9.448 -5.315 1.00 86.75 182 ARG A N 1
ATOM 1361 C CA . ARG A 1 182 ? -16.763 -8.922 -4.055 1.00 86.75 182 ARG A CA 1
ATOM 1362 C C . ARG A 1 182 ? -17.464 -9.571 -2.855 1.00 86.75 182 ARG A C 1
ATOM 1364 O O . ARG A 1 182 ? -18.689 -9.718 -2.883 1.00 86.75 182 ARG A O 1
ATOM 1371 N N . PRO A 1 183 ? -16.729 -9.925 -1.785 1.00 86.94 183 PRO A N 1
ATOM 1372 C CA . PRO A 1 183 ? -17.355 -10.418 -0.568 1.00 86.94 183 PRO A CA 1
ATOM 1373 C C . PRO A 1 183 ? -18.288 -9.341 -0.005 1.00 86.94 183 PRO A C 1
ATOM 1375 O O . PRO A 1 183 ? -17.845 -8.244 0.324 1.00 86.94 183 PRO A O 1
ATOM 1378 N N . ALA A 1 184 ? -19.579 -9.658 0.124 1.00 86.69 184 ALA A N 1
ATOM 1379 C CA . ALA A 1 184 ? -20.575 -8.721 0.655 1.00 86.69 184 ALA A CA 1
ATOM 1380 C C . ALA A 1 184 ? -20.331 -8.369 2.135 1.00 86.69 184 ALA A C 1
ATOM 1382 O O . ALA A 1 184 ? -20.736 -7.307 2.597 1.00 86.69 184 ALA A O 1
ATOM 1383 N N . LYS A 1 185 ? -19.677 -9.275 2.875 1.00 88.75 185 LYS A N 1
ATOM 1384 C CA . LYS A 1 185 ? -19.274 -9.115 4.278 1.00 88.75 185 LYS A CA 1
ATOM 1385 C C . LYS A 1 185 ? -17.852 -9.663 4.455 1.00 88.75 185 LYS A C 1
ATOM 1387 O O . LYS A 1 185 ? -17.701 -10.836 4.808 1.00 88.75 185 LYS A O 1
ATOM 1392 N N . PRO A 1 186 ? -16.801 -8.903 4.109 1.00 91.56 186 PRO A N 1
ATOM 1393 C CA . PRO A 1 186 ? -15.429 -9.359 4.301 1.00 91.56 186 PRO A CA 1
ATOM 1394 C C . PRO A 1 186 ? -15.076 -9.391 5.791 1.00 91.56 186 PRO A C 1
ATOM 1396 O O . PRO A 1 186 ? -15.557 -8.579 6.574 1.00 91.56 186 PRO A O 1
ATOM 1399 N N . LYS A 1 187 ? -14.180 -10.298 6.194 1.00 90.81 187 LYS A N 1
ATOM 1400 C CA . LYS A 1 187 ? -13.604 -10.260 7.554 1.00 90.81 187 LYS A CA 1
ATOM 1401 C C . LYS A 1 187 ? -12.572 -9.153 7.709 1.00 90.81 187 LYS A C 1
ATOM 1403 O O . LYS A 1 187 ? -12.374 -8.636 8.807 1.00 90.81 187 LYS A O 1
ATOM 1408 N N . LEU A 1 188 ? -11.884 -8.852 6.614 1.00 92.56 188 LEU A N 1
ATOM 1409 C CA . LEU A 1 188 ? -10.773 -7.925 6.566 1.00 92.56 188 LEU A CA 1
ATOM 1410 C C . LEU A 1 188 ? -10.909 -7.031 5.338 1.00 92.56 188 LEU A C 1
ATOM 1412 O O . LEU A 1 188 ? -11.052 -7.519 4.217 1.00 92.56 188 LEU A O 1
ATOM 1416 N N . VAL A 1 189 ? -10.803 -5.726 5.549 1.00 95.56 189 VAL A N 1
ATOM 1417 C CA . VAL A 1 189 ? -10.635 -4.737 4.488 1.00 95.56 189 VAL A CA 1
ATOM 1418 C C . VAL A 1 189 ? -9.241 -4.142 4.618 1.00 95.56 189 VAL A C 1
ATOM 1420 O O . VAL A 1 189 ? -8.885 -3.596 5.658 1.00 95.56 189 VAL A O 1
ATOM 1423 N N . VAL A 1 190 ? -8.437 -4.249 3.564 1.00 96.31 190 VAL A N 1
ATOM 1424 C CA . VAL A 1 190 ? -7.097 -3.663 3.496 1.00 96.31 190 VAL A CA 1
ATOM 1425 C C . VAL A 1 190 ? -7.124 -2.507 2.511 1.00 96.31 190 VAL A C 1
ATOM 1427 O O . VAL A 1 190 ? -7.454 -2.692 1.346 1.00 96.31 190 VAL A O 1
ATOM 1430 N N . ILE A 1 191 ? -6.775 -1.311 2.964 1.00 96.12 191 ILE A N 1
ATOM 1431 C CA . ILE A 1 191 ? -6.756 -0.095 2.157 1.00 96.12 191 ILE A CA 1
ATOM 1432 C C . ILE A 1 191 ? -5.303 0.349 2.007 1.00 96.12 191 ILE A C 1
ATOM 1434 O O . ILE A 1 191 ? -4.638 0.640 3.000 1.00 96.12 191 ILE A O 1
ATOM 1438 N N . SER A 1 192 ? -4.813 0.399 0.770 1.00 94.44 192 SER A N 1
ATOM 1439 C CA . SER A 1 192 ? -3.515 0.983 0.427 1.00 94.44 192 SER A CA 1
ATOM 1440 C C . SER A 1 192 ? -3.716 2.392 -0.116 1.00 94.44 192 SER A C 1
ATOM 1442 O O . SER A 1 192 ? -3.931 2.575 -1.310 1.00 94.44 192 SER A O 1
ATOM 1444 N N . GLU A 1 193 ? -3.624 3.380 0.758 1.00 91.06 193 GLU A N 1
ATOM 1445 C CA . GLU A 1 193 ? -3.662 4.799 0.417 1.00 91.06 193 GLU A CA 1
ATOM 1446 C C . GLU A 1 193 ? -2.227 5.274 0.134 1.00 91.06 193 GLU A C 1
ATOM 1448 O O . GLU A 1 193 ? -1.323 5.132 0.960 1.00 91.06 193 GLU A O 1
ATOM 1453 N N . GLY A 1 194 ? -1.996 5.726 -1.092 1.00 87.38 194 GLY A N 1
ATOM 1454 C CA . GLY A 1 194 ? -0.700 6.090 -1.655 1.00 87.38 194 GLY A CA 1
ATOM 1455 C C . GLY A 1 194 ? -0.548 7.582 -1.954 1.00 87.38 194 GLY A C 1
ATOM 1456 O O . GLY A 1 194 ? 0.496 7.970 -2.471 1.00 87.38 194 GLY A O 1
ATOM 1457 N N . GLY A 1 195 ? -1.549 8.410 -1.645 1.00 85.06 195 GLY A N 1
ATOM 1458 C CA . GLY A 1 195 ? -1.556 9.841 -1.933 1.00 85.06 195 GLY A CA 1
ATOM 1459 C C . GLY A 1 195 ? -1.977 10.191 -3.360 1.00 85.06 195 GLY A C 1
ATOM 1460 O O . GLY A 1 195 ? -1.632 11.273 -3.827 1.00 85.06 195 GLY A O 1
ATOM 1461 N N . MET A 1 196 ? -2.692 9.311 -4.074 1.00 82.31 196 MET A N 1
ATOM 1462 C CA . MET A 1 196 ? -3.108 9.563 -5.468 1.00 82.31 196 MET A CA 1
ATOM 1463 C C . MET A 1 196 ? -4.571 10.010 -5.615 1.00 82.31 196 MET A C 1
ATOM 1465 O O . MET A 1 196 ? -5.142 9.933 -6.702 1.00 82.31 196 MET A O 1
ATOM 1469 N N . GLY A 1 197 ? -5.184 10.507 -4.539 1.00 83.25 197 GLY A N 1
ATOM 1470 C CA . GLY A 1 197 ? -6.546 11.049 -4.563 1.00 83.25 197 GLY A CA 1
ATOM 1471 C C . GLY A 1 197 ? -7.634 10.077 -4.101 1.00 83.25 197 GLY A C 1
ATOM 1472 O O . GLY A 1 197 ? -8.808 10.454 -4.052 1.00 83.25 197 GLY A O 1
ATOM 1473 N N . PHE A 1 198 ? -7.289 8.829 -3.748 1.00 88.50 198 PHE A N 1
ATOM 1474 C CA . PHE A 1 198 ? -8.265 7.857 -3.245 1.00 88.50 198 PHE A CA 1
ATOM 1475 C C . PHE A 1 198 ? -9.003 8.380 -2.012 1.00 88.50 198 PHE A C 1
ATOM 1477 O O . PHE A 1 198 ? -10.227 8.302 -1.954 1.00 88.50 198 PHE A O 1
ATOM 1484 N N . ARG A 1 199 ? -8.292 8.956 -1.036 1.00 88.31 199 ARG A N 1
ATOM 1485 C CA . ARG A 1 199 ? -8.892 9.413 0.231 1.00 88.31 199 ARG A CA 1
ATOM 1486 C C . ARG A 1 199 ? -9.820 10.631 0.075 1.00 88.31 199 ARG A C 1
ATOM 1488 O O . ARG A 1 199 ? -10.701 10.811 0.917 1.00 88.31 199 ARG A O 1
ATOM 1495 N N . GLU A 1 200 ? -9.648 11.432 -0.977 1.00 85.56 200 GLU A N 1
ATOM 1496 C CA . GLU A 1 200 ? -10.463 12.611 -1.309 1.00 85.56 200 GLU A CA 1
ATOM 1497 C C . GLU A 1 200 ? -11.637 12.307 -2.247 1.00 85.56 200 GLU A C 1
ATOM 1499 O O . GLU A 1 200 ? -12.477 13.178 -2.442 1.00 85.56 200 GLU A O 1
ATOM 1504 N N . THR A 1 201 ? -11.713 11.099 -2.816 1.00 87.00 201 THR A N 1
ATOM 1505 C CA . THR A 1 201 ? -12.725 10.735 -3.821 1.00 87.00 201 THR A CA 1
ATOM 1506 C C . THR A 1 201 ? -13.715 9.712 -3.251 1.00 87.00 201 THR A C 1
ATOM 1508 O O . THR A 1 201 ? -13.425 8.517 -3.275 1.00 87.00 201 THR A O 1
ATOM 1511 N N . PRO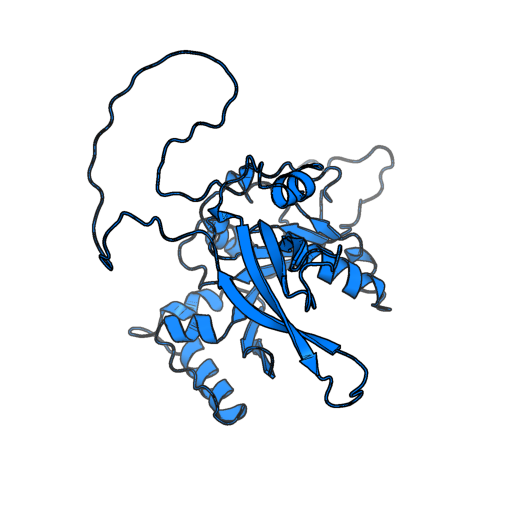 A 1 202 ? -14.884 10.106 -2.722 1.00 89.38 202 PRO A N 1
ATOM 1512 C CA . PRO A 1 202 ? -15.802 9.179 -2.056 1.00 89.38 202 PRO A CA 1
ATOM 1513 C C . PRO A 1 202 ? -16.318 8.047 -2.949 1.00 89.38 202 PRO A C 1
ATOM 1515 O O . PRO A 1 202 ? -16.541 6.939 -2.468 1.00 89.38 202 PRO A O 1
ATOM 1518 N N . GLU A 1 203 ? -16.430 8.259 -4.258 1.00 87.25 203 GLU A N 1
ATOM 1519 C CA . GLU A 1 203 ? -16.819 7.244 -5.250 1.00 87.25 203 GLU A CA 1
ATOM 1520 C C . GLU A 1 203 ? -15.866 6.035 -5.257 1.00 87.25 203 GLU A C 1
ATOM 1522 O O . GLU A 1 203 ? -16.216 4.949 -5.720 1.00 87.25 203 GLU A O 1
ATOM 1527 N N . CYS A 1 204 ? -14.654 6.204 -4.724 1.00 85.94 204 CYS A N 1
ATOM 1528 C CA . CYS A 1 204 ? -13.643 5.164 -4.625 1.00 85.94 204 CYS A CA 1
ATOM 1529 C C . CYS A 1 204 ? -13.830 4.188 -3.466 1.00 85.94 204 CYS A C 1
ATOM 1531 O O . CYS A 1 204 ? -13.299 3.075 -3.526 1.00 85.94 204 CYS A O 1
ATOM 1533 N N . TRP A 1 205 ? -14.515 4.609 -2.403 1.00 90.75 205 TRP A N 1
ATOM 1534 C CA . TRP A 1 205 ? -14.535 3.872 -1.138 1.00 90.75 205 TRP A CA 1
ATOM 1535 C C . TRP A 1 205 ? -15.855 3.941 -0.369 1.00 90.75 205 TRP A C 1
ATOM 1537 O O . TRP A 1 205 ? -15.998 3.290 0.674 1.00 90.75 205 TRP A O 1
ATOM 1547 N N . ASN A 1 206 ? -16.838 4.714 -0.831 1.00 91.06 206 ASN A N 1
ATOM 1548 C CA . ASN A 1 206 ? -18.141 4.815 -0.178 1.00 91.06 206 ASN A CA 1
ATOM 1549 C C . ASN A 1 206 ? -18.876 3.476 -0.137 1.00 91.06 206 ASN A C 1
ATOM 1551 O O . ASN A 1 206 ? -19.556 3.201 0.848 1.00 91.06 206 ASN A O 1
ATOM 1555 N N . ASP A 1 207 ? -18.665 2.632 -1.139 1.00 89.38 207 ASP A N 1
ATOM 1556 C CA . ASP A 1 207 ? -19.260 1.307 -1.281 1.00 89.38 207 ASP A CA 1
ATOM 1557 C C . ASP A 1 207 ? -18.494 0.196 -0.542 1.00 89.38 207 ASP A C 1
ATOM 1559 O O . ASP A 1 207 ? -18.929 -0.954 -0.557 1.00 89.38 207 ASP A O 1
ATOM 1563 N N . LEU A 1 208 ? -17.368 0.506 0.122 1.00 91.81 208 LEU A N 1
ATOM 1564 C CA . LEU A 1 208 ? -16.651 -0.497 0.908 1.00 91.81 208 LEU A CA 1
ATOM 1565 C C . LEU A 1 208 ? -17.564 -1.057 2.015 1.00 91.81 208 LEU A C 1
ATOM 1567 O O . LEU A 1 208 ? -18.082 -0.268 2.816 1.00 91.81 208 LEU A O 1
ATOM 1571 N N . PRO A 1 209 ? -17.725 -2.393 2.099 1.00 91.31 209 PRO A N 1
ATOM 1572 C CA . PRO A 1 209 ? -18.550 -3.048 3.106 1.00 91.31 209 PRO A CA 1
ATOM 1573 C C . PRO A 1 209 ? -17.831 -3.022 4.458 1.00 91.31 209 PRO A C 1
ATOM 1575 O O . PRO A 1 209 ? -17.055 -3.917 4.788 1.00 91.31 209 PRO A O 1
ATOM 1578 N N . LEU A 1 210 ? -18.058 -1.950 5.217 1.00 91.62 210 LEU A N 1
ATOM 1579 C CA . LEU A 1 210 ? -17.540 -1.766 6.569 1.00 91.62 210 LEU A CA 1
ATOM 1580 C C . LEU A 1 210 ? -18.689 -1.939 7.562 1.00 91.62 210 LEU A C 1
ATOM 1582 O O . LEU A 1 210 ? -19.540 -1.060 7.690 1.00 91.62 210 LEU A O 1
ATOM 1586 N N . ASP A 1 211 ? -18.719 -3.066 8.265 1.00 88.06 211 ASP A N 1
ATOM 1587 C CA . ASP A 1 211 ? -19.611 -3.266 9.409 1.00 88.06 211 ASP A CA 1
ATOM 1588 C C . ASP A 1 211 ? -18.838 -3.213 10.743 1.00 88.06 211 ASP A C 1
ATOM 1590 O O . ASP A 1 211 ? -17.650 -2.879 10.800 1.00 88.06 211 ASP A O 1
ATOM 1594 N N . THR A 1 212 ? -19.526 -3.480 11.852 1.00 85.94 212 THR A N 1
ATOM 1595 C CA . THR A 1 212 ? -18.935 -3.462 13.199 1.00 85.94 212 THR A CA 1
ATOM 1596 C C . THR A 1 212 ? -18.042 -4.667 13.500 1.00 85.94 212 THR A C 1
ATOM 1598 O O . THR A 1 212 ? -17.355 -4.656 14.517 1.00 85.94 212 THR A O 1
ATOM 1601 N N . GLU A 1 213 ? -18.049 -5.713 12.672 1.00 87.06 213 GLU A N 1
ATOM 1602 C CA . GLU A 1 213 ? -17.217 -6.916 12.840 1.00 87.06 213 GLU A CA 1
ATOM 1603 C C . GLU A 1 213 ? -15.992 -6.908 11.907 1.00 87.06 213 GLU A C 1
ATOM 1605 O O . GLU A 1 213 ? -14.992 -7.580 12.172 1.00 87.06 213 GLU A O 1
ATOM 1610 N N . THR A 1 214 ? -16.046 -6.112 10.840 1.00 91.50 214 THR A N 1
ATOM 1611 C CA . THR A 1 214 ? -15.002 -5.981 9.822 1.00 91.50 214 THR A CA 1
ATOM 1612 C C . THR A 1 214 ? -13.726 -5.377 10.411 1.00 91.50 214 THR A C 1
ATOM 1614 O O . THR A 1 214 ? -13.730 -4.244 10.895 1.00 91.50 214 THR A O 1
ATOM 1617 N N . GLN A 1 215 ? -12.608 -6.106 10.330 1.00 93.81 215 GLN A N 1
ATOM 1618 C CA . GLN A 1 215 ? -11.282 -5.550 10.617 1.00 93.81 215 GLN A CA 1
ATOM 1619 C C . GLN A 1 215 ? -10.827 -4.670 9.453 1.00 93.81 215 GLN A C 1
ATOM 1621 O O . GLN A 1 215 ? -10.973 -5.052 8.292 1.00 93.81 215 GLN A O 1
ATOM 1626 N N . VAL A 1 216 ? -10.236 -3.514 9.748 1.00 95.69 216 VAL A N 1
ATOM 1627 C CA . VAL A 1 216 ? -9.726 -2.593 8.726 1.00 95.69 216 VAL A CA 1
ATOM 1628 C C . VAL A 1 216 ? -8.236 -2.373 8.931 1.00 95.69 216 VAL A C 1
ATOM 1630 O O . VAL A 1 216 ? -7.811 -1.947 10.000 1.00 95.69 216 VAL A O 1
ATOM 1633 N N . ILE A 1 217 ? -7.437 -2.623 7.897 1.00 96.31 217 ILE A N 1
ATOM 1634 C CA . ILE A 1 217 ? -6.027 -2.232 7.843 1.00 96.31 217 ILE A CA 1
ATOM 1635 C C . ILE A 1 217 ? -5.901 -1.083 6.852 1.00 96.31 217 ILE A C 1
ATOM 1637 O O . ILE A 1 217 ? -6.150 -1.259 5.664 1.00 96.31 217 ILE A O 1
ATOM 1641 N N . LEU A 1 218 ? -5.483 0.084 7.327 1.00 95.94 218 LEU A N 1
ATOM 1642 C CA . LEU A 1 218 ? -5.220 1.257 6.507 1.00 95.94 218 LEU A CA 1
ATOM 1643 C C . LEU A 1 218 ? -3.709 1.502 6.451 1.00 95.94 218 LEU A C 1
ATOM 1645 O O . LEU A 1 218 ? -3.121 1.984 7.415 1.00 95.94 218 LEU A O 1
ATOM 1649 N N . LYS A 1 219 ? -3.084 1.201 5.313 1.00 95.31 219 LYS A N 1
ATOM 1650 C CA . LYS A 1 219 ? -1.708 1.608 5.014 1.00 95.31 219 LYS A CA 1
ATOM 1651 C C . LYS A 1 219 ? -1.748 2.958 4.309 1.00 95.31 219 LYS A C 1
ATOM 1653 O O . LYS A 1 219 ? -2.340 3.045 3.238 1.00 95.31 219 LYS A O 1
ATOM 1658 N N . VAL A 1 220 ? -1.116 3.973 4.891 1.00 91.75 220 VAL A N 1
ATOM 1659 C CA . VAL A 1 220 ? -1.120 5.348 4.366 1.00 91.75 220 VAL A CA 1
ATOM 1660 C C . VAL A 1 220 ? 0.267 5.810 3.939 1.00 91.75 220 VAL A C 1
ATOM 1662 O O . VAL A 1 220 ? 1.274 5.435 4.544 1.00 91.75 220 VAL A O 1
ATOM 1665 N N . ALA A 1 221 ? 0.312 6.664 2.919 1.00 87.19 221 ALA A N 1
ATOM 1666 C CA . ALA A 1 221 ? 1.519 7.379 2.504 1.00 87.19 221 ALA A CA 1
ATOM 1667 C C . ALA A 1 221 ? 1.667 8.746 3.189 1.00 87.19 221 ALA A C 1
ATOM 1669 O O . ALA A 1 221 ? 2.707 9.377 3.067 1.00 87.19 221 ALA A O 1
ATOM 1670 N N . SER A 1 222 ? 0.645 9.220 3.904 1.00 85.38 222 SER A N 1
ATOM 1671 C CA . SER A 1 222 ? 0.687 10.466 4.676 1.00 85.38 222 SER A CA 1
ATOM 1672 C C . SER A 1 222 ? -0.317 10.420 5.829 1.00 85.38 222 SER A C 1
ATOM 1674 O O . SER A 1 222 ? -1.206 9.569 5.852 1.00 85.38 222 SER A O 1
ATOM 1676 N N . ILE A 1 223 ? -0.198 11.318 6.813 1.00 79.25 223 ILE A N 1
ATOM 1677 C CA . ILE A 1 223 ? -1.140 11.317 7.939 1.00 79.25 223 ILE A CA 1
ATOM 1678 C C . ILE A 1 223 ? -2.565 11.607 7.435 1.00 79.25 223 ILE A C 1
ATOM 1680 O O . ILE A 1 223 ? -2.795 12.613 6.755 1.00 79.25 223 ILE A O 1
ATOM 1684 N N . PRO A 1 224 ? -3.554 10.778 7.813 1.00 67.88 224 PRO A N 1
ATOM 1685 C CA . PRO A 1 224 ? -4.900 10.865 7.271 1.00 67.88 224 PRO A CA 1
ATOM 1686 C C . PRO A 1 224 ? -5.763 11.994 7.883 1.00 67.88 224 PRO A C 1
ATOM 1688 O O . PRO A 1 224 ? -6.988 11.974 7.764 1.00 67.88 224 PRO A O 1
ATOM 1691 N N . THR A 1 225 ? -5.176 13.016 8.522 1.00 69.62 225 THR A N 1
ATOM 1692 C CA . THR A 1 225 ? -5.957 14.072 9.189 1.00 69.62 225 THR A CA 1
ATOM 1693 C C . THR A 1 225 ? -6.821 14.847 8.190 1.00 69.62 225 THR A C 1
ATOM 1695 O O . THR A 1 225 ? -6.364 15.211 7.109 1.00 69.62 225 THR A O 1
ATOM 1698 N N . LYS A 1 226 ? -8.085 15.095 8.567 1.00 73.38 226 LYS A N 1
ATOM 1699 C CA . LYS A 1 226 ? -9.067 15.909 7.821 1.00 73.38 226 LYS A CA 1
ATOM 1700 C C . LYS A 1 226 ? -9.436 15.416 6.409 1.00 73.38 226 LYS A C 1
ATOM 1702 O O . LYS A 1 226 ? -9.848 16.224 5.585 1.00 73.38 226 LYS A O 1
ATOM 1707 N N . SER A 1 227 ? -9.313 14.119 6.111 1.00 82.50 227 SER A N 1
ATOM 1708 C CA . SER A 1 227 ? -9.898 13.563 4.874 1.00 82.50 227 SER A CA 1
ATOM 1709 C C . SER A 1 227 ? -11.215 12.849 5.117 1.00 82.50 227 SER A C 1
ATOM 1711 O O . SER A 1 227 ? -11.370 12.177 6.135 1.00 82.50 227 SER A O 1
ATOM 1713 N N . MET A 1 228 ? -12.083 12.879 4.107 1.00 88.00 228 MET A N 1
ATOM 1714 C CA . MET A 1 228 ? -13.374 12.189 4.098 1.00 88.00 228 MET A CA 1
ATOM 1715 C C . MET A 1 228 ? -13.247 10.684 4.393 1.00 88.00 228 MET A C 1
ATOM 1717 O O . MET A 1 228 ? -14.017 10.147 5.188 1.00 88.00 228 MET A O 1
ATOM 1721 N N . LEU A 1 229 ? -12.230 10.008 3.838 1.00 91.44 229 LEU A N 1
ATOM 1722 C CA . LEU A 1 229 ? -11.966 8.598 4.155 1.00 91.44 229 LEU A CA 1
ATOM 1723 C C . LEU A 1 229 ? -11.691 8.386 5.653 1.00 91.44 229 LEU A C 1
ATOM 1725 O O . LEU A 1 229 ? -12.190 7.434 6.246 1.00 91.44 229 LEU A O 1
ATOM 1729 N N . TRP A 1 230 ? -10.917 9.274 6.279 1.00 90.06 230 TRP A N 1
ATOM 1730 C CA . TRP A 1 230 ? -10.585 9.166 7.701 1.00 90.06 230 TRP A CA 1
ATOM 1731 C C . TRP A 1 230 ? -11.809 9.354 8.593 1.00 90.06 230 TRP A C 1
ATOM 1733 O O . TRP A 1 230 ? -11.982 8.606 9.548 1.00 90.06 230 TRP A O 1
ATOM 1743 N N . GLU A 1 231 ? -12.682 10.305 8.261 1.00 89.12 231 GLU A N 1
ATOM 1744 C CA . GLU A 1 231 ? -13.938 10.521 8.986 1.00 89.12 231 GLU A CA 1
ATOM 1745 C C . GLU A 1 231 ? -14.843 9.285 8.925 1.00 89.12 231 GLU A C 1
ATOM 1747 O O . GLU A 1 231 ? -15.372 8.867 9.955 1.00 89.12 231 GLU A O 1
ATOM 1752 N N . LYS A 1 232 ? -14.944 8.632 7.757 1.00 91.25 232 LYS A N 1
ATOM 1753 C CA . LYS A 1 232 ? -15.657 7.352 7.625 1.00 91.25 232 LYS A CA 1
ATOM 1754 C C . LYS A 1 232 ? -15.013 6.253 8.475 1.00 91.25 232 LYS A C 1
ATOM 1756 O O . LYS A 1 232 ? -15.715 5.540 9.186 1.00 91.25 232 LYS A O 1
ATOM 1761 N N . LEU A 1 233 ? -13.688 6.106 8.424 1.00 92.56 233 LEU A N 1
ATOM 1762 C CA . LEU A 1 233 ? -12.975 5.047 9.152 1.00 92.56 233 LEU A CA 1
ATOM 1763 C C . LEU A 1 233 ? -12.947 5.264 10.670 1.00 92.56 233 LEU A C 1
ATOM 1765 O O . LEU A 1 233 ? -12.924 4.287 11.417 1.00 92.56 233 LEU A O 1
ATOM 1769 N N . ALA A 1 234 ? -13.009 6.510 11.142 1.00 88.50 234 ALA A N 1
ATOM 1770 C CA . ALA A 1 234 ? -13.069 6.837 12.565 1.00 88.50 234 ALA A CA 1
ATOM 1771 C C . ALA A 1 234 ? -14.320 6.257 13.255 1.00 88.50 234 ALA A C 1
ATOM 1773 O O . ALA A 1 234 ? -14.279 5.961 14.450 1.00 88.50 234 ALA A O 1
ATOM 1774 N N . LEU A 1 235 ? -15.403 6.016 12.504 1.00 90.44 235 LEU A N 1
ATOM 1775 C CA . LEU A 1 235 ? -16.597 5.310 12.991 1.00 90.44 235 LEU A CA 1
ATOM 1776 C C . LEU A 1 235 ? -16.319 3.834 13.331 1.00 90.44 235 LEU A C 1
ATOM 1778 O O . LEU A 1 235 ? -17.057 3.232 14.106 1.00 90.44 235 LEU A O 1
ATOM 1782 N N . HIS A 1 236 ? -15.231 3.268 12.801 1.00 92.19 236 HIS A N 1
ATOM 1783 C CA . HIS A 1 236 ? -14.783 1.889 13.011 1.00 92.19 236 HIS A CA 1
ATOM 1784 C C . HIS A 1 236 ? -13.457 1.826 13.788 1.00 92.19 236 HIS A C 1
ATOM 1786 O O . HIS A 1 236 ? -12.713 0.852 13.661 1.00 92.19 236 HIS A O 1
ATOM 1792 N N . LYS A 1 237 ? -13.138 2.847 14.600 1.00 92.06 237 LYS A N 1
ATOM 1793 C CA . LYS A 1 237 ? -11.851 2.967 15.315 1.00 92.06 237 LYS A CA 1
ATOM 1794 C C . LYS A 1 237 ? -11.446 1.715 16.105 1.00 92.06 237 LYS A C 1
ATOM 1796 O O . LYS A 1 237 ? -10.272 1.359 16.106 1.00 92.06 237 LYS A O 1
ATOM 1801 N N . GLU A 1 238 ? -12.415 1.004 16.687 1.00 94.06 238 GLU A N 1
ATOM 1802 C CA . GLU A 1 238 ? -12.202 -0.222 17.475 1.00 94.06 238 GLU A CA 1
ATOM 1803 C C . GLU A 1 238 ? -11.748 -1.426 16.628 1.00 94.06 238 GLU A C 1
ATOM 1805 O O . GLU A 1 238 ? -11.280 -2.427 17.158 1.00 94.06 238 GLU A O 1
ATOM 1810 N N . ASN A 1 239 ? -11.852 -1.345 15.303 1.00 94.62 239 ASN A N 1
ATOM 1811 C CA . ASN A 1 239 ? -11.397 -2.376 14.368 1.00 94.62 239 ASN A CA 1
ATOM 1812 C C . ASN A 1 239 ? -10.344 -1.856 13.384 1.00 94.62 239 ASN A C 1
ATOM 1814 O O . ASN A 1 239 ? -9.950 -2.573 12.463 1.00 94.62 239 ASN A O 1
ATOM 1818 N N . LEU A 1 240 ? -9.895 -0.613 13.561 1.00 95.62 240 LEU A N 1
ATOM 1819 C CA . LEU A 1 240 ? -8.971 0.051 12.659 1.00 95.62 240 LEU A CA 1
ATOM 1820 C C . LEU A 1 240 ? -7.527 -0.170 13.111 1.00 95.62 240 LEU A C 1
ATOM 1822 O O . LEU A 1 240 ? -7.154 0.161 14.234 1.00 95.62 240 LEU A O 1
ATOM 1826 N N . THR A 1 241 ? -6.706 -0.687 12.205 1.00 96.06 241 THR A N 1
ATOM 1827 C CA . THR A 1 241 ? -5.250 -0.725 12.320 1.00 96.06 241 THR A CA 1
ATOM 1828 C C . THR A 1 241 ? -4.646 0.195 11.270 1.00 96.06 241 THR A C 1
ATOM 1830 O O . THR A 1 241 ? -4.908 0.024 10.081 1.00 96.06 241 THR A O 1
ATOM 1833 N N . VAL A 1 242 ? -3.833 1.161 11.686 1.00 95.19 242 VAL A N 1
ATOM 1834 C CA . VAL A 1 242 ? -3.144 2.087 10.775 1.00 95.19 242 VAL A CA 1
ATOM 1835 C C . VAL A 1 242 ? -1.689 1.671 10.630 1.00 95.19 242 VAL A C 1
ATOM 1837 O O . VAL A 1 242 ? -1.032 1.377 11.621 1.00 95.19 242 VAL A O 1
ATOM 1840 N N . ILE A 1 243 ? -1.176 1.666 9.401 1.00 95.31 243 ILE A N 1
ATOM 1841 C CA . ILE A 1 243 ? 0.231 1.415 9.084 1.00 95.31 243 ILE A CA 1
ATOM 1842 C C . ILE A 1 243 ? 0.798 2.653 8.389 1.00 95.31 243 ILE A C 1
ATOM 1844 O O . ILE A 1 243 ? 0.287 3.068 7.348 1.00 95.31 243 ILE A O 1
ATOM 1848 N N . ILE A 1 244 ? 1.866 3.224 8.941 1.00 92.62 244 ILE A N 1
ATOM 1849 C CA . ILE A 1 244 ? 2.547 4.404 8.392 1.00 92.62 244 ILE A CA 1
ATOM 1850 C C . ILE A 1 244 ? 4.065 4.250 8.513 1.00 92.62 244 ILE A C 1
ATOM 1852 O O . ILE A 1 244 ? 4.562 3.651 9.463 1.00 92.62 244 ILE A O 1
ATOM 1856 N N . ALA A 1 245 ? 4.824 4.775 7.553 1.00 91.88 245 ALA A N 1
ATOM 1857 C CA . ALA A 1 245 ? 6.280 4.792 7.661 1.00 91.88 245 ALA A CA 1
ATOM 1858 C C . ALA A 1 245 ? 6.745 5.925 8.591 1.00 91.88 245 ALA A C 1
ATOM 1860 O O . ALA A 1 245 ? 6.223 7.039 8.541 1.00 91.88 245 ALA A O 1
ATOM 1861 N N . ALA A 1 246 ? 7.781 5.676 9.392 1.00 89.50 246 ALA A N 1
ATOM 1862 C CA . ALA A 1 246 ? 8.392 6.683 10.260 1.00 89.50 246 ALA A CA 1
ATOM 1863 C C . ALA A 1 246 ? 8.892 7.901 9.466 1.00 89.50 246 ALA A C 1
ATOM 1865 O O . ALA A 1 246 ? 8.805 9.031 9.944 1.00 89.50 246 ALA A O 1
ATOM 1866 N N . ALA A 1 247 ? 9.357 7.687 8.230 1.00 88.56 247 ALA A N 1
ATOM 1867 C CA . ALA A 1 247 ? 9.744 8.761 7.320 1.00 88.56 247 ALA A CA 1
ATOM 1868 C C . ALA A 1 247 ? 8.605 9.768 7.074 1.00 88.56 247 ALA A C 1
ATOM 1870 O O . ALA A 1 247 ? 8.859 10.968 7.021 1.00 88.56 247 ALA A O 1
ATOM 1871 N N . GLU A 1 248 ? 7.351 9.311 7.001 1.00 87.38 248 GLU A N 1
ATOM 1872 C CA . GLU A 1 248 ? 6.191 10.192 6.810 1.00 87.38 248 GLU A CA 1
ATOM 1873 C C . GLU A 1 248 ? 5.865 11.002 8.065 1.00 87.38 248 GLU A C 1
ATOM 1875 O O . GLU A 1 248 ? 5.454 12.156 7.972 1.00 87.38 248 GLU A O 1
ATOM 1880 N N . LEU A 1 249 ? 6.110 10.437 9.250 1.00 86.44 249 LEU A N 1
ATOM 1881 C CA . LEU A 1 249 ? 5.979 11.173 10.507 1.00 86.44 249 LEU A CA 1
ATOM 1882 C C . LEU A 1 249 ? 7.042 12.276 10.608 1.00 86.44 249 LEU A C 1
ATOM 1884 O O . LEU A 1 249 ? 6.723 13.411 10.961 1.00 86.44 249 LEU A O 1
ATOM 1888 N N . ARG A 1 250 ? 8.291 11.976 10.227 1.00 85.38 250 ARG A N 1
ATOM 1889 C CA . ARG A 1 250 ? 9.409 12.940 10.238 1.00 85.38 250 ARG A CA 1
ATOM 1890 C C . ARG A 1 250 ? 9.170 14.141 9.319 1.00 85.38 250 ARG A C 1
ATOM 1892 O O . ARG A 1 250 ? 9.574 15.245 9.665 1.00 85.38 250 ARG A O 1
ATOM 1899 N N . LYS A 1 251 ? 8.467 13.965 8.190 1.00 82.88 251 LYS A N 1
ATOM 1900 C CA . LYS A 1 251 ? 8.076 15.077 7.292 1.00 82.88 251 LYS A CA 1
ATOM 1901 C C . LYS A 1 251 ? 7.166 16.111 7.960 1.00 82.88 251 LYS A C 1
ATOM 1903 O O . LYS A 1 251 ? 7.014 17.211 7.441 1.00 82.88 251 LYS A O 1
ATOM 1908 N N . LEU A 1 252 ? 6.544 15.764 9.084 1.00 73.69 252 LEU A N 1
ATOM 1909 C CA . LEU A 1 252 ? 5.653 16.642 9.840 1.00 73.69 252 LEU A CA 1
ATOM 1910 C C . LEU A 1 252 ? 6.338 17.253 11.065 1.00 73.69 252 LEU A C 1
ATOM 1912 O O . LEU A 1 252 ? 5.652 17.606 12.025 1.00 73.69 252 LEU A O 1
ATOM 1916 N N . ASP A 1 253 ? 7.667 17.365 11.013 1.00 70.25 253 ASP A N 1
ATOM 1917 C CA . ASP A 1 253 ? 8.542 17.850 12.084 1.00 70.25 253 ASP A CA 1
ATOM 1918 C C . ASP A 1 253 ? 8.488 17.001 13.368 1.00 70.25 253 ASP A C 1
ATOM 1920 O O . ASP A 1 253 ? 8.874 17.468 14.443 1.00 70.25 253 ASP A O 1
ATOM 1924 N N . ALA A 1 254 ? 8.032 15.743 13.277 1.00 74.50 254 ALA A N 1
ATOM 1925 C CA . ALA A 1 254 ? 8.132 14.803 14.389 1.00 74.50 254 ALA A CA 1
ATOM 1926 C C . ALA A 1 254 ? 9.609 14.484 14.645 1.00 74.50 254 ALA A C 1
ATOM 1928 O O . ALA A 1 254 ? 10.321 14.027 13.741 1.00 74.50 254 ALA A O 1
ATOM 1929 N N . ARG A 1 255 ? 10.080 14.698 15.877 1.00 79.31 255 ARG A N 1
ATOM 1930 C CA . ARG A 1 255 ? 11.487 14.503 16.255 1.00 79.31 255 ARG A CA 1
ATOM 1931 C C . ARG A 1 255 ? 11.782 13.036 16.547 1.00 79.31 255 ARG A C 1
ATOM 1933 O O . ARG A 1 255 ? 12.173 12.673 17.647 1.00 79.31 255 ARG A O 1
ATOM 1940 N N . ILE A 1 256 ? 11.588 12.195 15.537 1.00 80.38 256 ILE A N 1
ATOM 1941 C CA . ILE A 1 256 ? 11.887 10.764 15.584 1.00 80.38 256 ILE A CA 1
ATOM 1942 C C . ILE A 1 256 ? 13.271 10.558 14.978 1.00 80.38 256 ILE A C 1
ATOM 1944 O O . ILE A 1 256 ? 13.444 10.714 13.764 1.00 80.38 256 ILE A O 1
ATOM 1948 N N . SER A 1 257 ? 14.252 10.208 15.808 1.00 79.12 257 SER A N 1
ATOM 1949 C CA . SER A 1 257 ? 15.632 9.982 15.372 1.00 79.12 257 SER A CA 1
ATOM 1950 C C . SER A 1 257 ? 15.757 8.944 14.247 1.00 79.12 257 SER A C 1
ATOM 1952 O O . SER A 1 257 ? 14.919 8.056 14.072 1.00 79.12 257 SER A O 1
ATOM 1954 N N . SER A 1 258 ? 16.802 9.092 13.426 1.00 77.75 258 SER A N 1
ATOM 1955 C CA . SER A 1 258 ? 17.192 8.156 12.363 1.00 77.75 258 SER A CA 1
ATOM 1956 C C . SER A 1 258 ? 18.623 7.681 12.604 1.00 77.75 258 SER A C 1
ATOM 1958 O O . SER A 1 258 ? 19.514 8.519 12.735 1.00 77.75 258 SER A O 1
ATOM 1960 N N . GLY A 1 259 ? 18.854 6.365 12.630 1.00 66.31 259 GLY A N 1
ATOM 1961 C CA . GLY A 1 259 ? 20.199 5.794 12.783 1.00 66.31 259 GLY A CA 1
ATOM 1962 C C . GLY A 1 259 ? 20.769 5.811 14.210 1.00 66.31 259 GLY A C 1
ATOM 1963 O O . GLY A 1 259 ? 21.975 5.638 14.372 1.00 66.31 259 GLY A O 1
ATOM 1964 N N . LEU A 1 260 ? 19.927 6.025 15.230 1.00 69.25 260 LEU A N 1
ATOM 1965 C CA . LEU A 1 260 ? 20.259 5.788 16.642 1.00 69.25 260 LEU A CA 1
ATOM 1966 C C . LEU A 1 260 ? 19.908 4.349 17.053 1.00 69.25 260 LEU A C 1
ATOM 1968 O O . LEU A 1 260 ? 19.467 3.543 16.232 1.00 69.25 260 LEU A O 1
ATOM 1972 N N . THR A 1 261 ? 20.097 4.010 18.330 1.00 83.06 261 THR A N 1
ATOM 1973 C CA . THR A 1 261 ? 19.624 2.723 18.853 1.00 83.06 261 THR A CA 1
ATOM 1974 C C . THR A 1 261 ? 18.094 2.617 18.752 1.00 83.06 261 THR A C 1
ATOM 1976 O O . THR A 1 261 ? 17.372 3.621 18.774 1.00 83.06 261 THR A O 1
ATOM 1979 N N . TRP A 1 262 ? 17.576 1.388 18.647 1.00 83.50 262 TRP A N 1
ATOM 1980 C CA . TRP A 1 262 ? 16.129 1.144 18.573 1.00 83.50 262 TRP A CA 1
ATOM 1981 C C . TRP A 1 262 ? 15.370 1.670 19.789 1.00 83.50 262 TRP A C 1
ATOM 1983 O O . TRP A 1 262 ? 14.258 2.169 19.638 1.00 83.50 262 TRP A O 1
ATOM 1993 N N . GLU A 1 263 ? 15.984 1.595 20.970 1.00 84.25 263 GLU A N 1
ATOM 1994 C CA . GLU A 1 263 ? 15.390 2.094 22.207 1.00 84.25 263 GLU A CA 1
ATOM 1995 C C . GLU A 1 263 ? 15.180 3.610 22.140 1.00 84.25 263 GLU A C 1
ATOM 1997 O O . GLU A 1 263 ? 14.076 4.090 22.368 1.00 84.25 263 GLU A O 1
ATOM 2002 N N . GLU A 1 264 ? 16.194 4.377 21.737 1.00 84.25 264 GLU A N 1
ATOM 2003 C CA . GLU A 1 264 ? 16.080 5.837 21.616 1.00 84.25 264 GLU A CA 1
ATOM 2004 C C . GLU A 1 264 ? 15.042 6.243 20.565 1.00 84.25 264 GLU A C 1
ATOM 2006 O O . GLU A 1 264 ? 14.198 7.100 20.831 1.00 84.25 264 GLU A O 1
ATOM 2011 N N . THR A 1 265 ? 15.046 5.573 19.409 1.00 85.19 265 THR A N 1
ATOM 2012 C CA . THR A 1 265 ? 14.074 5.811 18.329 1.00 85.19 265 THR A CA 1
ATOM 2013 C C . THR A 1 265 ? 12.638 5.553 18.802 1.00 85.19 265 THR A C 1
ATOM 2015 O O . THR A 1 265 ? 11.718 6.310 18.480 1.00 85.19 265 THR A O 1
ATOM 2018 N N . PHE A 1 266 ? 12.435 4.501 19.599 1.00 84.81 266 PHE A N 1
ATOM 2019 C CA . PHE A 1 266 ? 11.141 4.174 20.191 1.00 84.81 266 PHE A CA 1
ATOM 2020 C C . PHE A 1 266 ? 10.718 5.193 21.259 1.00 84.81 266 PHE A C 1
ATOM 2022 O O . PHE A 1 266 ? 9.580 5.658 21.237 1.00 84.81 266 PHE A O 1
ATOM 2029 N N . GLN A 1 267 ? 11.628 5.604 22.146 1.00 85.19 267 GLN A N 1
ATOM 2030 C CA . GLN A 1 267 ? 11.359 6.613 23.180 1.00 85.19 267 GLN A CA 1
ATOM 2031 C C . GLN A 1 267 ? 11.068 8.004 22.594 1.00 85.19 267 GLN A C 1
ATOM 2033 O O . GLN A 1 267 ? 10.241 8.744 23.133 1.00 85.19 267 GLN A O 1
ATOM 2038 N N . ASP A 1 268 ? 11.737 8.386 21.502 1.00 85.56 268 ASP A N 1
ATOM 2039 C CA . ASP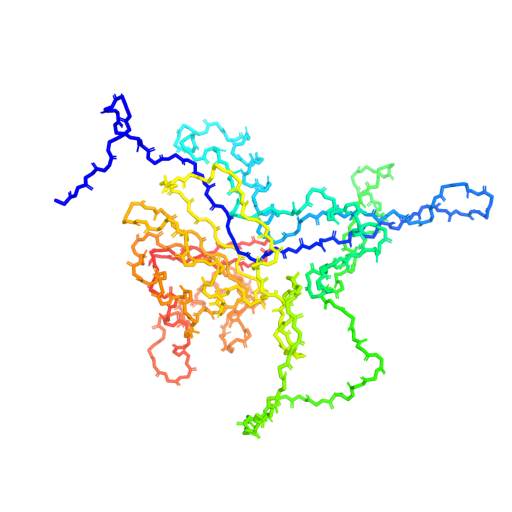 A 1 268 ? 11.413 9.592 20.727 1.00 85.56 268 ASP A CA 1
ATOM 2040 C C . ASP A 1 268 ? 9.989 9.507 20.166 1.00 85.56 268 ASP A C 1
ATOM 2042 O O . ASP A 1 268 ? 9.189 10.427 20.341 1.00 85.56 268 ASP A O 1
ATOM 2046 N N . PHE A 1 269 ? 9.647 8.377 19.541 1.00 86.00 269 PHE A N 1
ATOM 2047 C CA . PHE A 1 269 ? 8.317 8.154 18.984 1.00 86.00 269 PHE A CA 1
ATOM 2048 C C . PHE A 1 269 ? 7.212 8.204 20.050 1.00 86.00 269 PHE A C 1
ATOM 2050 O O . PHE A 1 269 ? 6.203 8.879 19.840 1.00 86.00 269 PHE A O 1
ATOM 2057 N N . LEU A 1 270 ? 7.404 7.557 21.205 1.00 85.50 270 LEU A N 1
ATOM 2058 C CA . LEU A 1 270 ? 6.440 7.614 22.308 1.00 85.50 270 LEU A CA 1
ATOM 2059 C C . LEU A 1 270 ? 6.247 9.047 22.827 1.00 85.50 270 LEU A C 1
ATOM 2061 O O . LEU A 1 270 ? 5.121 9.471 23.073 1.00 85.50 270 LEU A O 1
ATOM 2065 N N . ARG A 1 271 ? 7.316 9.845 22.930 1.00 84.19 271 ARG A N 1
ATOM 2066 C CA . ARG A 1 271 ? 7.195 11.263 23.315 1.00 84.19 271 ARG A CA 1
ATOM 2067 C C . ARG A 1 271 ? 6.401 12.083 22.302 1.00 84.19 271 ARG A C 1
ATOM 2069 O O . ARG A 1 271 ? 5.590 12.913 22.706 1.00 84.19 271 ARG A O 1
ATOM 2076 N N . GLU A 1 272 ? 6.619 11.855 21.011 1.00 84.06 272 GLU A N 1
ATOM 2077 C CA . GLU A 1 272 ? 5.910 12.564 19.939 1.00 84.06 272 GLU A CA 1
ATOM 2078 C C . GLU A 1 272 ? 4.428 12.172 19.864 1.00 84.06 272 GLU A C 1
ATOM 2080 O O . GLU A 1 272 ? 3.578 13.034 19.635 1.00 84.06 272 GLU A O 1
ATOM 2085 N N . ILE A 1 273 ? 4.085 10.897 20.096 1.00 82.31 273 ILE A N 1
ATOM 2086 C CA . ILE A 1 273 ? 2.681 10.467 20.119 1.00 82.31 273 ILE A CA 1
ATOM 2087 C C . ILE A 1 273 ? 1.979 10.952 21.401 1.00 82.31 273 ILE A C 1
ATOM 2089 O O . ILE A 1 273 ? 0.836 11.403 21.328 1.00 82.31 273 ILE A O 1
ATOM 2093 N N . ASP A 1 274 ? 2.638 10.931 22.567 1.00 79.62 274 ASP A N 1
ATOM 2094 C CA . ASP A 1 274 ? 2.047 11.280 23.872 1.00 79.62 274 ASP A CA 1
ATOM 2095 C C . ASP A 1 274 ? 2.063 12.762 24.247 1.00 79.62 274 ASP A C 1
ATOM 2097 O O . ASP A 1 274 ? 1.322 13.170 25.145 1.00 79.62 274 ASP A O 1
ATOM 2101 N N . GLY A 1 275 ? 2.824 13.589 23.534 1.00 69.81 275 GLY A N 1
ATOM 2102 C CA . GLY A 1 275 ? 2.925 15.022 23.796 1.00 69.81 275 GLY A CA 1
ATOM 2103 C C . GLY A 1 275 ? 1.580 15.766 23.754 1.00 69.81 275 GLY A C 1
ATOM 2104 O O . GLY A 1 275 ? 0.881 15.788 22.739 1.00 69.81 275 GLY A O 1
ATOM 2105 N N . ASN A 1 276 ? 1.242 16.453 24.852 1.00 54.03 276 ASN A N 1
ATOM 2106 C CA . ASN A 1 276 ? 0.082 17.343 24.942 1.00 54.03 276 ASN A CA 1
ATOM 2107 C C . ASN A 1 276 ? 0.399 18.734 24.349 1.00 54.03 276 ASN A C 1
ATOM 2109 O O . ASN A 1 276 ? 1.224 19.469 24.876 1.00 54.03 276 ASN A O 1
ATOM 2113 N N . ALA A 1 277 ? -0.323 19.088 23.281 1.00 52.47 277 ALA A N 1
ATOM 2114 C CA . ALA A 1 277 ? -0.687 20.442 22.841 1.00 52.47 277 ALA A CA 1
ATOM 2115 C C . ALA A 1 277 ? 0.416 21.520 22.673 1.00 52.47 277 ALA A C 1
ATOM 2117 O O . ALA A 1 277 ? 0.831 22.185 23.616 1.00 52.47 277 ALA A O 1
ATOM 2118 N N . SER A 1 278 ? 0.774 21.793 21.410 1.00 48.97 278 SER A N 1
ATOM 2119 C CA . SER A 1 278 ? 0.696 23.123 20.743 1.00 48.97 278 SER A CA 1
ATOM 2120 C C . SER A 1 278 ? 1.655 23.235 19.549 1.00 48.97 278 SER A C 1
ATOM 2122 O O . SER A 1 278 ? 1.324 23.909 18.580 1.00 48.97 278 SER A O 1
ATOM 2124 N N . VAL A 1 279 ? 2.764 22.484 19.547 1.00 49.41 279 VAL A N 1
ATOM 2125 C CA . VAL A 1 279 ? 3.683 22.377 18.390 1.00 49.41 279 VAL A CA 1
ATOM 2126 C C . VAL A 1 279 ? 3.528 21.034 17.649 1.00 49.41 279 VAL A C 1
ATOM 2128 O O . VAL A 1 279 ? 3.621 20.995 16.427 1.00 49.41 279 VAL A O 1
ATOM 2131 N N . HIS A 1 280 ? 3.158 19.956 18.360 1.00 52.31 280 HIS A N 1
ATOM 2132 C CA . HIS A 1 280 ? 3.203 18.565 17.859 1.00 52.31 280 HIS A CA 1
ATOM 2133 C C . HIS A 1 280 ? 1.848 17.821 17.840 1.00 52.31 280 HIS A C 1
ATOM 2135 O O . HIS A 1 280 ? 1.781 16.624 17.575 1.00 52.31 280 HIS A O 1
ATOM 2141 N N . GLY A 1 281 ? 0.720 18.520 18.028 1.00 56.91 281 GLY A N 1
ATOM 2142 C CA . GLY A 1 281 ? -0.629 17.916 18.087 1.00 56.91 281 GLY A CA 1
ATOM 2143 C C . GLY A 1 281 ? -1.130 17.241 16.796 1.00 56.91 281 GLY A C 1
ATOM 2144 O O . GLY A 1 281 ? -2.267 16.770 16.755 1.00 56.91 281 GLY A O 1
ATOM 2145 N N . ARG A 1 282 ? -0.309 17.177 15.740 1.00 64.38 282 ARG A N 1
ATOM 2146 C CA . ARG A 1 282 ? -0.649 16.600 14.429 1.00 64.38 282 ARG A CA 1
ATOM 2147 C C . ARG A 1 282 ? -0.742 15.073 14.455 1.00 64.38 282 ARG A C 1
ATOM 2149 O O . ARG A 1 282 ? -1.500 14.511 13.669 1.00 64.38 282 ARG A O 1
ATOM 2156 N N . LEU A 1 283 ? -0.024 14.417 15.372 1.00 76.69 283 LEU A N 1
ATOM 2157 C CA . LEU A 1 283 ? -0.020 12.954 15.495 1.00 76.69 283 LEU A CA 1
ATOM 2158 C C . LEU A 1 283 ? -1.170 12.418 16.357 1.00 76.69 283 LEU A C 1
ATOM 2160 O O . LEU A 1 283 ? -1.473 11.232 16.298 1.00 76.69 283 LEU A O 1
ATOM 2164 N N . SER A 1 284 ? -1.853 13.289 17.109 1.00 75.69 284 SER A N 1
ATOM 2165 C CA . SER A 1 284 ? -2.943 12.905 18.019 1.00 75.69 284 SER A CA 1
ATOM 2166 C C . SER A 1 284 ? -4.073 12.145 17.321 1.00 75.69 284 SER A C 1
ATOM 2168 O O . SER A 1 284 ? -4.653 11.234 17.903 1.00 75.69 284 SER A O 1
ATOM 2170 N N . ALA A 1 285 ? -4.346 12.452 16.050 1.00 77.56 285 ALA A N 1
ATOM 2171 C CA . ALA A 1 285 ? -5.347 11.739 15.268 1.00 77.56 285 ALA A CA 1
ATOM 2172 C C . ALA A 1 285 ? -5.003 10.256 15.080 1.00 77.56 285 ALA A C 1
ATOM 2174 O O . ALA A 1 285 ? -5.915 9.438 15.029 1.00 77.56 285 ALA A O 1
ATOM 2175 N N . LEU A 1 286 ? -3.718 9.889 15.039 1.00 83.12 286 LEU A N 1
ATOM 2176 C CA . LEU A 1 286 ? -3.294 8.493 14.910 1.00 83.12 286 LEU A CA 1
ATOM 2177 C C . LEU A 1 286 ? -3.634 7.656 16.155 1.00 83.12 286 LEU A C 1
ATOM 2179 O O . LEU A 1 286 ? -3.671 6.435 16.057 1.00 83.12 286 LEU A O 1
ATOM 2183 N N . LYS A 1 287 ? -3.968 8.289 17.291 1.00 81.81 287 LYS A N 1
ATOM 2184 C CA . LYS A 1 287 ? -4.501 7.598 18.479 1.00 81.81 287 LYS A CA 1
ATOM 2185 C C . LYS A 1 287 ? -5.947 7.133 18.322 1.00 81.81 287 LYS A C 1
ATOM 2187 O O . LYS A 1 287 ? -6.426 6.353 19.132 1.00 81.81 287 LYS A O 1
ATOM 2192 N N . ASN A 1 288 ? -6.660 7.593 17.294 1.00 83.44 288 ASN A N 1
ATOM 2193 C CA . ASN A 1 288 ? -8.059 7.222 17.062 1.00 83.44 288 ASN A CA 1
ATOM 2194 C C . ASN A 1 288 ? -8.200 5.909 16.271 1.00 83.44 288 ASN A C 1
ATOM 2196 O O . ASN A 1 288 ? -9.109 5.767 15.455 1.00 83.44 288 ASN A O 1
ATOM 2200 N N . CYS A 1 289 ? -7.306 4.950 16.497 1.00 91.56 289 CYS A N 1
ATOM 2201 C CA . CYS A 1 289 ? -7.368 3.606 15.934 1.00 91.56 289 CYS A CA 1
ATOM 2202 C C . CYS A 1 289 ? -6.986 2.583 17.009 1.00 91.56 289 CYS A C 1
ATOM 2204 O O . CYS A 1 289 ? -6.315 2.928 17.975 1.00 91.56 289 CYS A O 1
ATOM 2206 N N . ARG A 1 290 ? -7.417 1.329 16.855 1.00 94.19 290 ARG A N 1
ATOM 2207 C CA . ARG A 1 290 ? -7.128 0.258 17.818 1.00 94.19 290 ARG A CA 1
ATOM 2208 C C . ARG A 1 290 ? -5.660 -0.150 17.835 1.00 94.19 290 ARG A C 1
ATOM 2210 O O . ARG A 1 290 ? -5.159 -0.555 18.876 1.00 94.19 290 ARG A O 1
ATOM 2217 N N . ASN A 1 291 ? -5.003 -0.150 16.677 1.00 94.81 291 ASN A N 1
ATOM 2218 C CA . ASN A 1 291 ? -3.568 -0.408 16.605 1.00 94.81 291 ASN A CA 1
ATOM 2219 C C . ASN A 1 291 ? -2.912 0.565 15.620 1.00 94.81 291 ASN A C 1
ATOM 2221 O O . ASN A 1 291 ? -3.373 0.722 14.490 1.00 94.81 291 ASN A O 1
ATOM 2225 N N . LEU A 1 292 ? -1.781 1.141 16.010 1.00 93.81 292 LEU A N 1
ATOM 2226 C CA . LEU A 1 292 ? -0.904 1.919 15.145 1.00 93.81 292 LEU A CA 1
ATOM 2227 C C . LEU A 1 292 ? 0.397 1.148 14.932 1.00 93.81 292 LEU A C 1
ATOM 2229 O O . LEU A 1 292 ? 1.088 0.815 15.890 1.00 93.81 292 LEU A O 1
ATOM 2233 N N . ILE A 1 293 ? 0.747 0.889 13.677 1.00 94.94 293 ILE A N 1
ATOM 2234 C CA . ILE A 1 293 ? 2.011 0.277 13.280 1.00 94.94 293 ILE A CA 1
ATOM 2235 C C . ILE A 1 293 ? 2.856 1.330 12.568 1.00 94.94 293 ILE A C 1
ATOM 2237 O O . ILE A 1 293 ? 2.466 1.858 11.524 1.00 94.94 293 ILE A O 1
ATOM 2241 N N . VAL A 1 294 ? 4.034 1.610 13.115 1.00 92.44 294 VAL A N 1
ATOM 2242 C CA . VAL A 1 294 ? 5.022 2.507 12.515 1.00 92.44 294 VAL A CA 1
ATOM 2243 C C . VAL A 1 294 ? 6.179 1.683 11.970 1.00 92.44 294 VAL A C 1
ATOM 2245 O O . VAL A 1 294 ? 6.896 1.035 12.730 1.00 92.44 294 VAL A O 1
ATOM 2248 N N . ALA A 1 295 ? 6.348 1.692 10.649 1.00 92.56 295 ALA A N 1
ATOM 2249 C CA . ALA A 1 295 ? 7.425 0.981 9.968 1.00 92.56 295 ALA A CA 1
ATOM 2250 C C . ALA A 1 295 ? 8.676 1.863 9.850 1.00 92.56 295 ALA A C 1
ATOM 2252 O O . ALA A 1 295 ? 8.607 2.993 9.363 1.00 92.56 295 ALA A O 1
ATOM 2253 N N . PHE A 1 296 ? 9.824 1.333 10.259 1.00 89.06 296 PHE A N 1
ATOM 2254 C CA . PHE A 1 296 ? 11.138 1.959 10.138 1.00 89.06 296 PHE A CA 1
ATOM 2255 C C . PHE A 1 296 ? 11.885 1.300 8.979 1.00 89.06 296 PHE A C 1
ATOM 2257 O O . PHE A 1 296 ? 12.772 0.465 9.166 1.00 89.06 296 PHE A O 1
ATOM 2264 N N . ASP A 1 297 ? 11.439 1.649 7.771 1.00 83.38 297 ASP A N 1
ATOM 2265 C CA . ASP A 1 297 ? 11.925 1.098 6.507 1.00 83.38 297 ASP A CA 1
ATOM 2266 C C . ASP A 1 297 ? 11.923 -0.441 6.512 1.00 83.38 297 ASP A C 1
ATOM 2268 O O . ASP A 1 297 ? 10.906 -1.063 6.828 1.00 83.38 297 ASP A O 1
ATOM 2272 N N . SER A 1 298 ? 13.035 -1.073 6.137 1.00 80.00 298 SER A N 1
ATOM 2273 C CA . SER A 1 298 ? 13.183 -2.531 6.129 1.00 80.00 298 SER A CA 1
ATOM 2274 C C . SER A 1 298 ? 13.725 -3.108 7.438 1.00 80.00 298 SER A C 1
ATOM 2276 O O . SER A 1 298 ? 13.968 -4.311 7.504 1.00 80.00 298 SER A O 1
ATOM 2278 N N . GLU A 1 299 ? 13.985 -2.275 8.446 1.00 83.06 299 GLU A N 1
ATOM 2279 C CA . GLU A 1 299 ? 14.791 -2.675 9.602 1.00 83.06 299 GLU A CA 1
ATOM 2280 C C . GLU A 1 299 ? 13.943 -3.090 10.807 1.00 83.06 299 GLU A C 1
ATOM 2282 O O . GLU A 1 299 ? 14.273 -4.071 11.474 1.00 83.06 299 GLU A O 1
ATOM 2287 N N . ALA A 1 300 ? 12.838 -2.386 11.075 1.00 86.94 300 ALA A N 1
ATOM 2288 C CA . ALA A 1 300 ? 11.915 -2.745 12.151 1.00 86.94 300 ALA A CA 1
ATOM 2289 C C . ALA A 1 300 ? 10.514 -2.147 11.968 1.00 86.94 300 ALA A C 1
ATOM 2291 O O . ALA A 1 300 ? 10.253 -1.333 11.081 1.00 86.94 300 ALA A O 1
ATOM 2292 N N . ALA A 1 301 ? 9.608 -2.528 12.866 1.00 91.19 301 ALA A N 1
ATOM 2293 C CA . ALA A 1 301 ? 8.320 -1.879 13.047 1.00 91.19 301 ALA A CA 1
ATOM 2294 C C . ALA A 1 301 ? 7.955 -1.832 14.535 1.00 91.19 301 ALA A C 1
ATOM 2296 O O . ALA A 1 301 ? 8.284 -2.743 15.295 1.00 91.19 301 ALA A O 1
ATOM 2297 N N . VAL A 1 302 ? 7.241 -0.784 14.930 1.00 90.56 302 VAL A N 1
ATOM 2298 C CA . VAL A 1 302 ? 6.682 -0.611 16.274 1.00 90.56 302 VAL A CA 1
ATOM 2299 C C . VAL A 1 302 ? 5.168 -0.708 16.180 1.00 90.56 302 VAL A C 1
ATOM 2301 O O . VAL A 1 302 ? 4.573 -0.079 15.311 1.00 90.56 302 VAL A O 1
ATOM 2304 N N . ALA A 1 303 ? 4.545 -1.468 17.079 1.00 91.69 303 ALA A N 1
ATOM 2305 C CA . ALA A 1 303 ? 3.095 -1.540 17.208 1.00 91.69 303 ALA A CA 1
ATOM 2306 C C . ALA A 1 303 ? 2.659 -0.937 18.550 1.00 91.69 303 ALA A C 1
ATOM 2308 O O . ALA A 1 303 ? 3.139 -1.356 19.602 1.00 91.69 303 ALA A O 1
ATOM 2309 N N . VAL A 1 304 ? 1.739 0.023 18.504 1.00 88.81 304 VAL A N 1
ATOM 2310 C CA . VAL A 1 304 ? 1.125 0.676 19.668 1.00 88.81 304 VAL A CA 1
ATOM 2311 C C . VAL A 1 304 ? -0.377 0.427 19.648 1.00 88.81 304 VAL A C 1
ATOM 2313 O O . VAL A 1 304 ? -0.972 0.280 18.579 1.00 88.81 304 VAL A O 1
ATOM 2316 N N . ARG A 1 305 ? -0.969 0.349 20.837 1.00 83.81 305 ARG A N 1
ATOM 2317 C CA . ARG A 1 305 ? -2.409 0.236 21.070 1.00 83.81 305 ARG A CA 1
ATOM 2318 C C . ARG A 1 305 ? -2.901 1.425 21.867 1.00 83.81 305 ARG A C 1
ATOM 2320 O O . ARG A 1 305 ? -2.134 1.855 22.755 1.00 83.81 305 ARG A O 1
#